Protein AF-A0A833HJM3-F1 (afdb_monomer_lite)

Sequence (256 aa):
MSWVQAVVWLATFFSGALAALLLGDRVKRSLAPESRLRRRALKAGLPRSVVQLPTEQLELAISRPPLWEYRLFQVALHAALSENASIAAELRFGLPKQKVQTLAPSETIDWLKRKWAEFMEFEPALQLAGSDLQVAFGQPGEPGDSELLVRVAKDFAAIHRRAIEWAISFREMHLPDDLRTLAACTSKASAVFTSAIEELDERTWFQLEKMLARSESEREELVVKITIVVASPYSQELAAELERATKLFERDPETW

pLDDT: mean 77.21, std 19.01, range [25.45, 97.12]

Structure (mmCIF, N/CA/C/O backbone):
data_AF-A0A833HJM3-F1
#
_entry.id   AF-A0A833HJM3-F1
#
loop_
_atom_site.group_PDB
_atom_site.id
_atom_site.type_symbol
_atom_site.label_atom_id
_atom_site.label_alt_id
_atom_site.label_comp_id
_atom_site.label_asym_id
_atom_site.label_entity_id
_atom_site.label_seq_id
_atom_site.pdbx_PDB_ins_code
_atom_site.Cartn_x
_atom_site.Cartn_y
_atom_site.Cartn_z
_atom_site.occupancy
_atom_site.B_iso_or_equiv
_atom_site.auth_seq_id
_atom_site.auth_comp_id
_atom_site.auth_asym_id
_atom_site.auth_atom_id
_atom_site.pdbx_PDB_model_num
ATOM 1 N N . MET A 1 1 ? -10.458 -8.133 -26.877 1.00 29.77 1 MET A N 1
ATOM 2 C CA . MET A 1 1 ? -10.014 -8.499 -25.516 1.00 29.77 1 MET A CA 1
ATOM 3 C C . MET A 1 1 ? -10.543 -7.445 -24.562 1.00 29.77 1 MET A C 1
ATOM 5 O O . MET A 1 1 ? -10.505 -6.275 -24.910 1.00 29.77 1 MET A O 1
ATOM 9 N N . SER A 1 2 ? -11.165 -7.882 -23.468 1.00 25.69 2 SER A N 1
ATOM 10 C CA . SER A 1 2 ? -11.947 -7.056 -22.539 1.00 25.69 2 SER A CA 1
ATOM 11 C C . SER A 1 2 ? -11.080 -6.000 -21.851 1.00 25.69 2 SER A C 1
ATOM 13 O O . SER A 1 2 ? -10.008 -6.323 -21.349 1.00 25.69 2 SER A O 1
ATOM 15 N N . TRP A 1 3 ? -11.540 -4.751 -21.858 1.00 27.36 3 TRP A N 1
ATOM 16 C CA . TRP A 1 3 ? -10.820 -3.580 -21.361 1.00 27.36 3 TRP A CA 1
ATOM 17 C C . TRP A 1 3 ? -10.887 -3.517 -19.839 1.00 27.36 3 TRP A C 1
ATOM 19 O O . TRP A 1 3 ? -11.964 -3.614 -19.253 1.00 27.36 3 TRP A O 1
ATOM 29 N N . VAL A 1 4 ? -9.732 -3.373 -19.201 1.00 27.19 4 VAL A N 1
ATOM 30 C CA . VAL A 1 4 ? -9.612 -3.474 -17.752 1.00 27.19 4 VAL A CA 1
ATOM 31 C C . VAL A 1 4 ? -9.883 -2.112 -17.110 1.00 27.19 4 VAL A C 1
ATOM 33 O O . VAL A 1 4 ? -9.023 -1.239 -17.051 1.00 27.19 4 VAL A O 1
ATOM 36 N N . GLN A 1 5 ? -11.124 -1.917 -16.665 1.00 25.45 5 GLN A N 1
ATOM 37 C CA . GLN A 1 5 ? -11.462 -0.956 -15.620 1.00 25.45 5 GLN A CA 1
ATOM 38 C C . GLN A 1 5 ? -11.443 -1.713 -14.290 1.00 25.45 5 GLN A C 1
ATOM 40 O O . GLN A 1 5 ? -12.393 -2.429 -13.975 1.00 25.45 5 GLN A O 1
ATOM 45 N N . ALA A 1 6 ? -10.383 -1.556 -13.499 1.00 30.06 6 ALA A N 1
ATOM 46 C CA . ALA A 1 6 ? -10.385 -2.011 -12.115 1.00 30.06 6 ALA A CA 1
ATOM 47 C C . ALA A 1 6 ? -11.254 -1.054 -11.283 1.00 30.06 6 ALA A C 1
ATOM 49 O O . ALA A 1 6 ? -10.769 -0.098 -10.678 1.00 30.06 6 ALA A O 1
ATOM 50 N N . VAL A 1 7 ? -12.568 -1.274 -11.297 1.00 32.81 7 VAL A N 1
ATOM 51 C CA . VAL A 1 7 ? -13.476 -0.684 -10.310 1.00 32.81 7 VAL A CA 1
ATOM 52 C C . VAL A 1 7 ? -13.425 -1.586 -9.084 1.00 32.81 7 VAL A C 1
ATOM 54 O O . VAL A 1 7 ? -14.066 -2.635 -9.055 1.00 32.81 7 VAL A O 1
ATOM 57 N N . VAL A 1 8 ? -12.644 -1.204 -8.073 1.00 35.34 8 VAL A N 1
ATOM 58 C CA . VAL A 1 8 ? -12.721 -1.864 -6.763 1.00 35.34 8 VAL A CA 1
ATOM 59 C C . VAL A 1 8 ? -14.051 -1.447 -6.122 1.00 35.34 8 VAL A C 1
ATOM 61 O O . VAL A 1 8 ? -14.330 -0.256 -5.959 1.00 35.34 8 VAL A O 1
ATOM 64 N N . TRP A 1 9 ? -14.914 -2.436 -5.872 1.00 35.62 9 TRP A N 1
ATOM 65 C CA . TRP A 1 9 ? -16.329 -2.260 -5.536 1.00 35.62 9 TRP A CA 1
ATOM 66 C C . TRP A 1 9 ? -16.591 -1.679 -4.140 1.00 35.62 9 TRP A C 1
ATOM 68 O O . TRP A 1 9 ? -15.791 -1.776 -3.216 1.00 35.62 9 TRP A O 1
ATOM 78 N N . LEU A 1 10 ? -17.777 -1.070 -4.045 1.00 33.16 10 LEU A N 1
ATOM 79 C CA . LEU A 1 10 ? -18.394 -0.437 -2.883 1.00 33.16 10 LEU A CA 1
ATOM 80 C C . LEU A 1 10 ? -18.591 -1.403 -1.709 1.00 33.16 10 LEU A C 1
ATOM 82 O O . LEU A 1 10 ? -19.410 -2.317 -1.790 1.00 33.16 10 LEU A O 1
ATOM 86 N N . ALA A 1 11 ? -17.984 -1.098 -0.568 1.00 31.27 11 ALA A N 1
ATOM 87 C CA . ALA A 1 11 ? -18.513 -1.550 0.708 1.00 31.27 11 ALA A CA 1
ATOM 88 C C . ALA A 1 11 ? -19.625 -0.578 1.141 1.00 31.27 11 ALA A C 1
ATOM 90 O O . ALA A 1 11 ? -19.368 0.605 1.350 1.00 31.27 11 ALA A O 1
ATOM 91 N N . THR A 1 12 ? -20.869 -1.057 1.210 1.00 30.67 12 THR A N 1
ATOM 92 C CA . THR A 1 12 ? -22.012 -0.287 1.727 1.00 30.67 12 THR A CA 1
ATOM 93 C C . THR A 1 12 ? -22.416 -0.936 3.040 1.00 30.67 12 THR A C 1
ATOM 95 O O . THR A 1 12 ? -22.984 -2.025 3.032 1.00 30.67 12 THR A O 1
ATOM 98 N N . PHE A 1 13 ? -22.080 -0.308 4.163 1.00 33.25 13 PHE A N 1
ATOM 99 C CA . PHE A 1 13 ? -22.414 -0.832 5.483 1.00 33.25 13 PHE A CA 1
ATOM 100 C C . PHE A 1 13 ? -23.424 0.074 6.175 1.00 33.25 13 PHE A C 1
ATOM 102 O O . PHE A 1 13 ? -23.211 1.278 6.306 1.00 33.25 13 PHE A O 1
ATOM 109 N N . PHE A 1 14 ? -24.525 -0.536 6.613 1.00 28.66 14 PHE A N 1
ATOM 110 C CA . PHE A 1 14 ? -25.512 0.073 7.493 1.00 28.66 14 PHE A CA 1
ATOM 111 C C . PHE A 1 14 ? -25.080 -0.188 8.935 1.00 28.66 14 PHE A C 1
ATOM 113 O O . PHE A 1 14 ? -25.038 -1.337 9.372 1.00 28.66 14 PHE A O 1
ATOM 120 N N . SER A 1 15 ? -24.751 0.867 9.675 1.00 33.34 15 SER A N 1
ATOM 121 C CA . SER A 1 15 ? -24.607 0.787 11.127 1.00 33.34 15 SER A CA 1
ATOM 122 C C . SER A 1 15 ? -25.825 1.446 11.761 1.00 33.34 15 SER A C 1
ATOM 124 O O . SER A 1 15 ? -25.967 2.666 11.742 1.00 33.34 15 SER A O 1
ATOM 126 N N . GLY A 1 16 ? -26.726 0.610 12.276 1.00 29.61 16 GLY A N 1
ATOM 127 C CA . GLY A 1 16 ? -27.794 1.026 13.172 1.00 29.61 16 GLY A CA 1
ATOM 128 C C . GLY A 1 16 ? -27.294 1.075 14.618 1.00 29.61 16 GLY A C 1
ATOM 129 O O . GLY A 1 16 ? -26.687 0.122 15.097 1.00 29.61 16 GLY A O 1
ATOM 130 N N . ALA A 1 17 ? -27.648 2.172 15.291 1.00 29.95 17 ALA A N 1
ATOM 131 C CA . ALA A 1 17 ? -27.615 2.430 16.733 1.00 29.95 17 ALA A CA 1
ATOM 132 C C . ALA A 1 17 ? -26.295 2.894 17.404 1.00 29.95 17 ALA A C 1
ATOM 134 O O . ALA A 1 17 ? -25.417 2.120 17.772 1.00 29.95 17 ALA A O 1
ATOM 135 N N . LEU A 1 18 ? -26.356 4.190 17.741 1.00 35.12 18 LEU A N 1
ATOM 136 C CA . LEU A 1 18 ? -26.062 4.850 19.024 1.00 35.12 18 LEU A CA 1
ATOM 137 C C . LEU A 1 18 ? -24.806 5.726 19.177 1.00 35.12 18 LEU A C 1
ATOM 139 O O . LEU A 1 18 ? -23.670 5.300 19.370 1.00 35.12 18 LEU A O 1
ATOM 143 N N . ALA A 1 19 ? -25.148 7.014 19.179 1.00 29.59 19 ALA A N 1
ATOM 144 C CA . ALA A 1 19 ? -24.489 8.187 19.707 1.00 29.59 19 ALA A CA 1
ATOM 145 C C . ALA A 1 19 ? -24.097 8.091 21.194 1.00 29.59 19 ALA A C 1
ATOM 147 O O . ALA A 1 19 ? -24.886 7.646 22.026 1.00 29.59 19 ALA A O 1
ATOM 148 N N . ALA A 1 20 ? -22.888 8.567 21.498 1.00 31.06 20 ALA A N 1
ATOM 149 C CA . ALA A 1 20 ? -22.556 9.542 22.546 1.00 31.06 20 ALA A CA 1
ATOM 150 C C . ALA A 1 20 ? -21.040 9.487 22.798 1.00 31.06 20 ALA A C 1
ATOM 152 O O . ALA A 1 20 ? -20.470 8.407 22.913 1.00 31.06 20 ALA A O 1
ATOM 153 N N . LEU A 1 21 ? -20.421 10.661 22.949 1.00 35.91 21 LEU A N 1
ATOM 154 C CA . LEU A 1 21 ? -18.979 10.946 23.029 1.00 35.91 21 LEU A CA 1
ATOM 155 C C . LEU A 1 21 ? -18.311 11.050 21.662 1.00 35.91 21 LEU A C 1
ATOM 157 O O . LEU A 1 21 ? -17.976 10.050 21.044 1.00 35.91 21 LEU A O 1
ATOM 161 N N . LEU A 1 22 ? -18.079 12.288 21.225 1.00 35.44 22 LEU A N 1
ATOM 162 C CA . LEU A 1 22 ? -16.774 12.784 20.771 1.00 35.44 22 LEU A CA 1
ATOM 163 C C . LEU A 1 22 ? -16.950 14.263 20.394 1.00 35.44 22 LEU A C 1
ATOM 165 O O . LEU A 1 22 ? -17.104 14.619 19.230 1.00 35.44 22 LEU A O 1
ATOM 169 N N . LEU A 1 23 ? -16.939 15.129 21.407 1.00 33.97 23 LEU A N 1
ATOM 170 C CA . LEU A 1 23 ? -16.671 16.553 21.232 1.00 33.97 23 LEU A CA 1
ATOM 171 C C . LEU A 1 23 ? -15.254 16.808 21.742 1.00 33.97 23 LEU A C 1
ATOM 173 O O . LEU A 1 23 ? -14.995 16.693 22.934 1.00 33.97 23 LEU A O 1
ATOM 177 N N . GLY A 1 24 ? -14.369 17.125 20.796 1.00 37.38 24 GLY A N 1
ATOM 178 C CA . GLY A 1 24 ? -13.094 17.797 21.018 1.00 37.38 24 GLY A CA 1
ATOM 179 C C . GLY A 1 24 ? -12.015 16.981 21.718 1.00 37.38 24 GLY A C 1
ATOM 180 O O . GLY A 1 24 ? -11.903 17.050 22.931 1.00 37.38 24 GLY A O 1
ATOM 181 N N . ASP A 1 25 ? -11.131 16.324 20.961 1.00 39.16 25 ASP A N 1
ATOM 182 C CA . ASP A 1 25 ? -9.742 16.235 21.425 1.00 39.16 25 ASP A CA 1
ATOM 183 C C . ASP A 1 25 ? -8.754 15.852 20.320 1.00 39.16 25 ASP A C 1
ATOM 185 O O . ASP A 1 25 ? -8.520 14.677 20.014 1.00 39.16 25 ASP A O 1
ATOM 189 N N . ARG A 1 26 ? -8.130 16.880 19.742 1.00 40.62 26 ARG A N 1
ATOM 190 C CA . ARG A 1 26 ? -6.877 16.744 18.991 1.00 40.62 26 ARG A CA 1
ATOM 191 C C . ARG A 1 26 ? -5.709 17.473 19.658 1.00 40.62 26 ARG A C 1
ATOM 193 O O . ARG A 1 26 ? -4.707 17.707 18.999 1.00 40.62 26 ARG A O 1
ATOM 200 N N . VAL A 1 27 ? -5.799 17.814 20.953 1.00 37.66 27 VAL A N 1
ATOM 201 C CA . VAL A 1 27 ? -4.698 18.530 21.627 1.00 37.66 27 VAL A CA 1
ATOM 202 C C . VAL A 1 27 ? -4.151 17.854 22.888 1.00 37.66 27 VAL A C 1
ATOM 204 O O . VAL A 1 27 ? -2.985 18.088 23.170 1.00 37.66 27 VAL A O 1
ATOM 207 N N . LYS A 1 28 ? -4.835 16.942 23.597 1.00 38.25 28 LYS A N 1
ATOM 208 C CA . LYS A 1 28 ? -4.205 16.217 24.732 1.00 38.25 28 LYS A CA 1
ATOM 209 C C . LYS A 1 28 ? -4.807 14.821 24.977 1.00 38.25 28 LYS A C 1
ATOM 211 O O . LYS A 1 28 ? -5.402 14.570 26.020 1.00 38.25 28 LYS A O 1
ATOM 216 N N . ARG A 1 29 ? -4.577 13.845 24.085 1.00 47.75 29 ARG A N 1
ATOM 217 C CA . ARG A 1 29 ? -4.747 12.434 24.491 1.00 47.75 29 ARG A CA 1
ATOM 218 C C . ARG A 1 29 ? -3.578 12.032 25.383 1.00 47.75 29 ARG A C 1
ATOM 220 O O . ARG A 1 29 ? -2.482 11.743 24.915 1.00 47.75 29 ARG A O 1
ATOM 227 N N . SER A 1 30 ? -3.827 12.037 26.689 1.00 45.69 30 SER A N 1
ATOM 228 C CA . SER A 1 30 ? -3.041 11.272 27.655 1.00 45.69 30 SER A CA 1
ATOM 229 C C . SER A 1 30 ? -3.180 9.793 27.290 1.00 45.69 30 SER A C 1
ATOM 231 O O . SER A 1 30 ? -4.122 9.128 27.722 1.00 45.69 30 SER A O 1
ATOM 233 N N . LEU A 1 31 ? -2.290 9.291 26.430 1.00 57.00 31 LEU A N 1
ATOM 234 C CA . LEU A 1 31 ? -2.204 7.863 26.148 1.00 57.00 31 LEU A CA 1
ATOM 235 C C . LEU A 1 31 ? -1.962 7.162 27.484 1.00 57.00 31 LEU A C 1
ATOM 237 O O . LEU A 1 31 ? -1.007 7.473 28.205 1.00 57.00 31 LEU A O 1
ATOM 241 N N . ALA A 1 32 ? -2.844 6.231 27.849 1.00 64.25 32 ALA A N 1
ATOM 242 C CA . ALA A 1 32 ? -2.581 5.388 29.003 1.00 64.25 32 ALA A CA 1
ATOM 243 C C . ALA A 1 32 ? -1.204 4.719 28.804 1.00 64.25 32 ALA A C 1
ATOM 245 O O . ALA A 1 32 ? -0.902 4.307 27.683 1.00 64.25 32 ALA A O 1
ATOM 246 N N . PRO A 1 33 ? -0.369 4.591 29.855 1.00 77.12 33 PRO A N 1
ATOM 247 C CA . PRO A 1 33 ? 0.950 3.980 29.721 1.00 77.12 33 PRO A CA 1
ATOM 248 C C . PRO A 1 33 ? 0.838 2.643 28.987 1.00 77.12 33 PRO A C 1
ATOM 250 O O . PRO A 1 33 ? -0.048 1.854 29.327 1.00 77.12 33 PRO A O 1
ATOM 253 N N . GLU A 1 34 ? 1.710 2.377 28.011 1.00 79.69 34 GLU A N 1
ATOM 254 C CA . GLU A 1 34 ? 1.574 1.236 27.087 1.00 79.69 34 GLU A CA 1
ATOM 255 C C . GLU A 1 34 ? 1.331 -0.088 27.825 1.00 79.69 34 GLU A C 1
ATOM 257 O O . GLU A 1 34 ? 0.438 -0.861 27.482 1.00 79.69 34 GLU A O 1
ATOM 262 N N . SER A 1 35 ? 2.036 -0.306 28.938 1.00 81.94 35 SER A N 1
ATOM 263 C CA . SER A 1 35 ? 1.876 -1.480 29.803 1.00 81.94 35 SER A CA 1
ATOM 264 C C . SER A 1 35 ? 0.453 -1.660 30.357 1.00 81.94 35 SER A C 1
ATOM 266 O O . SER A 1 35 ? -0.007 -2.792 30.524 1.00 81.94 35 SER A O 1
ATOM 268 N N . ARG A 1 36 ? -0.281 -0.570 30.616 1.00 87.44 36 ARG A N 1
ATOM 269 C CA . ARG A 1 36 ? -1.691 -0.613 31.036 1.00 87.44 36 ARG A CA 1
ATOM 270 C C . ARG A 1 36 ? -2.607 -0.978 29.872 1.00 87.44 36 ARG A C 1
ATOM 272 O O . ARG A 1 36 ? -3.517 -1.779 30.076 1.00 87.44 36 ARG A O 1
ATOM 279 N N . LEU A 1 37 ? -2.365 -0.443 28.673 1.00 87.81 37 LEU A N 1
ATOM 280 C CA . LEU A 1 37 ? -3.143 -0.780 27.473 1.00 87.81 37 LEU A CA 1
ATOM 281 C C . LEU A 1 37 ? -2.973 -2.251 27.094 1.00 87.81 37 LEU A C 1
ATOM 283 O O . LEU A 1 37 ? -3.966 -2.954 26.929 1.00 87.81 37 LEU A O 1
ATOM 287 N N . ARG A 1 38 ? -1.736 -2.760 27.083 1.00 91.38 38 ARG A N 1
ATOM 288 C CA . ARG A 1 38 ? -1.444 -4.184 26.838 1.00 91.38 38 ARG A CA 1
ATOM 289 C C . ARG A 1 38 ? -2.157 -5.100 27.835 1.00 91.38 38 ARG A C 1
ATOM 291 O O . ARG A 1 38 ? -2.762 -6.093 27.445 1.00 91.38 38 ARG A O 1
ATOM 298 N N . ARG A 1 39 ? -2.151 -4.749 29.128 1.00 89.00 39 ARG A N 1
ATOM 299 C CA . ARG A 1 39 ? -2.889 -5.501 30.161 1.00 89.00 39 ARG A CA 1
ATOM 300 C C . ARG A 1 39 ? -4.400 -5.475 29.936 1.00 89.00 39 ARG A C 1
ATOM 302 O O . ARG A 1 39 ? -5.046 -6.497 30.141 1.00 89.00 39 ARG A O 1
ATOM 309 N N . ARG A 1 40 ? -4.969 -4.332 29.536 1.00 90.12 40 ARG A N 1
ATOM 310 C CA . ARG A 1 40 ? -6.398 -4.224 29.191 1.00 90.12 40 ARG A CA 1
ATOM 311 C C . ARG A 1 40 ? -6.746 -5.103 27.991 1.00 90.12 40 ARG A C 1
ATOM 313 O O . ARG A 1 40 ? -7.732 -5.822 28.065 1.00 90.12 40 ARG A O 1
ATOM 320 N N . ALA A 1 41 ? -5.912 -5.101 26.954 1.00 88.88 41 ALA A N 1
ATOM 321 C CA . ALA A 1 41 ? -6.087 -5.931 25.765 1.00 88.88 41 ALA A CA 1
ATOM 322 C C . ALA A 1 41 ? -6.091 -7.432 26.088 1.00 88.88 41 ALA A C 1
ATOM 324 O O . ALA A 1 41 ? -6.996 -8.151 25.677 1.00 88.88 41 ALA A O 1
ATOM 325 N N . LEU A 1 42 ? -5.124 -7.885 26.895 1.00 90.06 42 LEU A N 1
ATOM 326 C CA . LEU A 1 42 ? -5.055 -9.276 27.354 1.00 90.06 42 LEU A CA 1
ATOM 327 C C . LEU A 1 42 ? -6.285 -9.666 28.182 1.00 90.06 42 LEU A C 1
ATOM 329 O O . LEU A 1 42 ? -6.834 -10.746 27.993 1.00 90.06 42 LEU A O 1
ATOM 333 N N . LYS A 1 43 ? -6.744 -8.782 29.078 1.00 90.62 43 LYS A N 1
ATOM 334 C CA . LYS A 1 43 ? -7.971 -9.005 29.860 1.00 90.62 43 LYS A CA 1
ATOM 335 C C . LYS A 1 43 ? -9.230 -9.048 28.993 1.00 90.62 43 LYS A C 1
ATOM 337 O O . LYS A 1 43 ? -10.160 -9.762 29.343 1.00 90.62 43 LYS A O 1
ATOM 342 N N . ALA A 1 44 ? -9.256 -8.302 27.892 1.00 86.06 44 ALA A N 1
ATOM 343 C CA . ALA A 1 44 ? -10.339 -8.322 26.913 1.00 86.06 44 ALA A CA 1
ATOM 344 C C . ALA A 1 44 ? -10.298 -9.557 25.990 1.00 86.06 44 ALA A C 1
ATOM 346 O O . ALA A 1 44 ? -11.147 -9.679 25.115 1.00 86.06 44 ALA A O 1
ATOM 347 N N . GLY A 1 45 ? -9.325 -10.462 26.168 1.00 88.38 45 GLY A N 1
ATOM 348 C CA . GLY A 1 45 ? -9.204 -11.679 25.367 1.00 88.38 45 GLY A CA 1
ATOM 349 C C . GLY A 1 45 ? -8.754 -11.435 23.926 1.00 88.38 45 GLY A C 1
ATOM 350 O O . GLY A 1 45 ? -8.975 -12.293 23.078 1.00 88.38 45 GLY A O 1
ATOM 351 N N . LEU A 1 46 ? -8.141 -10.281 23.631 1.00 88.56 46 LEU A N 1
ATOM 352 C CA . LEU A 1 46 ? -7.695 -9.967 22.273 1.00 88.56 46 LEU A CA 1
ATOM 353 C C . LEU A 1 46 ? -6.520 -10.869 21.841 1.00 88.56 46 LEU A C 1
ATOM 355 O O . LEU A 1 46 ? -5.661 -11.190 22.675 1.00 88.56 46 LEU A O 1
ATOM 359 N N . PRO A 1 47 ? -6.434 -11.240 20.547 1.00 89.19 47 PRO A N 1
ATOM 360 C CA . PRO A 1 47 ? -5.316 -12.012 20.011 1.00 89.19 47 PRO A CA 1
ATOM 361 C C . PRO A 1 47 ? -3.960 -11.352 20.286 1.00 89.19 47 PRO A C 1
ATOM 363 O O . PRO A 1 47 ? -3.843 -10.129 20.383 1.00 89.19 47 PRO A O 1
ATOM 366 N N . ARG A 1 48 ? -2.893 -12.157 20.385 1.00 88.38 48 ARG A N 1
ATOM 367 C CA . ARG A 1 48 ? -1.538 -11.651 20.687 1.00 88.38 48 ARG A CA 1
ATOM 368 C C . ARG A 1 48 ? -1.038 -10.635 19.659 1.00 88.38 48 ARG A C 1
ATOM 370 O O . ARG A 1 48 ? -0.384 -9.669 20.044 1.00 88.38 48 ARG A O 1
ATOM 377 N N . SER A 1 49 ? -1.354 -10.852 18.391 1.00 88.44 49 SER A N 1
ATOM 378 C CA . SER A 1 49 ? -1.086 -9.939 17.276 1.00 88.44 49 SER A CA 1
ATOM 379 C C . SER A 1 49 ? -1.716 -8.563 17.504 1.00 88.44 49 SER A C 1
ATOM 381 O O . SER A 1 49 ? -1.030 -7.551 17.384 1.00 88.44 49 SER A O 1
ATOM 383 N N . VAL A 1 50 ? -2.975 -8.523 17.950 1.00 88.06 50 VAL A N 1
ATOM 384 C CA . VAL A 1 50 ? -3.684 -7.285 18.307 1.00 88.06 50 VAL A CA 1
ATOM 385 C C . VAL A 1 50 ? -3.065 -6.635 19.544 1.00 88.06 50 VAL A C 1
ATOM 387 O O . VAL A 1 50 ? -2.840 -5.429 19.570 1.00 88.06 50 VAL A O 1
ATOM 390 N N . VAL A 1 51 ? -2.708 -7.419 20.567 1.00 91.50 51 VAL A N 1
ATOM 391 C CA . VAL A 1 51 ? -2.045 -6.895 21.775 1.00 91.50 51 VAL A CA 1
ATOM 392 C C . VAL A 1 51 ? -0.738 -6.183 21.420 1.00 91.50 51 VAL A C 1
ATOM 394 O O . VAL A 1 51 ? -0.408 -5.198 22.068 1.00 91.50 51 VAL A O 1
ATOM 397 N N . GLN A 1 52 ? -0.001 -6.635 20.406 1.00 90.94 52 GLN A N 1
ATOM 398 C CA . GLN A 1 52 ? 1.284 -6.051 20.006 1.00 90.94 52 GLN A CA 1
ATOM 399 C C . GLN A 1 52 ? 1.174 -4.791 19.134 1.00 90.94 52 GLN A C 1
ATOM 401 O O . GLN A 1 52 ? 2.198 -4.159 18.877 1.00 90.94 52 GLN A O 1
ATOM 406 N N . LEU A 1 53 ? -0.032 -4.384 18.728 1.00 90.06 53 LEU A N 1
ATOM 407 C CA . LEU A 1 53 ? -0.235 -3.207 17.880 1.00 90.06 53 LEU A CA 1
ATOM 408 C C . LEU A 1 53 ? 0.314 -1.919 18.508 1.00 90.06 53 LEU A C 1
ATOM 410 O O . LEU A 1 53 ? 0.257 -1.766 19.729 1.00 90.06 53 LEU A O 1
ATOM 414 N N . PRO A 1 54 ? 0.793 -0.947 17.717 1.00 90.94 54 PRO A N 1
ATOM 415 C CA . PRO A 1 54 ? 1.127 0.390 18.203 1.00 90.94 54 PRO A CA 1
ATOM 416 C C . PRO A 1 54 ? 0.030 0.991 19.088 1.00 90.94 54 PRO A C 1
ATOM 418 O O . PRO A 1 54 ? -1.151 0.686 18.933 1.00 90.94 54 PRO A O 1
ATOM 421 N N . THR A 1 55 ? 0.424 1.846 20.028 1.00 90.12 55 THR A N 1
ATOM 422 C CA . THR A 1 55 ? -0.438 2.340 21.113 1.00 90.12 55 THR A CA 1
ATOM 423 C C . THR A 1 55 ? -1.770 2.914 20.622 1.00 90.12 55 THR A C 1
ATOM 425 O O . THR A 1 55 ? -2.812 2.555 21.165 1.00 90.12 55 THR A O 1
ATOM 428 N N . GLU A 1 56 ? -1.758 3.717 19.557 1.00 89.81 56 GLU A N 1
ATOM 429 C CA . GLU A 1 56 ? -2.975 4.296 18.973 1.00 89.81 56 GLU A CA 1
ATOM 430 C C . GLU A 1 56 ? -3.900 3.240 18.338 1.00 89.81 56 GLU A C 1
ATOM 432 O O . GLU A 1 56 ? -5.106 3.235 18.585 1.00 89.81 56 GLU A O 1
ATOM 437 N N . GLN A 1 57 ? -3.339 2.294 17.579 1.00 92.62 57 GLN A N 1
ATOM 438 C CA . GLN A 1 57 ? -4.094 1.192 16.970 1.00 92.62 57 GLN A CA 1
ATOM 439 C C . GLN A 1 57 ? -4.690 0.270 18.044 1.00 92.62 57 GLN A C 1
ATOM 441 O O . GLN A 1 57 ? -5.853 -0.125 17.959 1.00 92.62 57 GLN A O 1
ATOM 446 N N . LEU A 1 58 ? -3.919 -0.030 19.097 1.00 92.44 58 LEU A N 1
ATOM 447 C CA . LEU A 1 58 ? -4.408 -0.837 20.210 1.00 92.44 58 LEU A CA 1
ATOM 448 C C . LEU A 1 58 ? -5.538 -0.129 20.966 1.00 92.44 58 LEU A C 1
ATOM 450 O O . LEU A 1 58 ? -6.512 -0.767 21.363 1.00 92.44 58 LEU A O 1
ATOM 454 N N . GLU A 1 59 ? -5.420 1.179 21.189 1.00 91.69 59 GLU A N 1
ATOM 455 C CA . GLU A 1 59 ? -6.466 1.945 21.858 1.00 91.69 59 GLU A CA 1
ATOM 456 C C . GLU A 1 59 ? -7.784 1.883 21.081 1.00 91.69 59 GLU A C 1
ATOM 458 O O . GLU A 1 59 ? -8.825 1.633 21.693 1.00 91.69 59 GLU A O 1
ATOM 463 N N . LEU A 1 60 ? -7.748 2.016 19.751 1.00 91.94 60 LEU A N 1
ATOM 464 C CA . LEU A 1 60 ? -8.927 1.857 18.892 1.00 91.94 60 LEU A CA 1
ATOM 465 C C . LEU A 1 60 ? -9.517 0.443 18.972 1.00 91.94 60 LEU A C 1
ATOM 467 O O . LEU A 1 60 ? -10.725 0.305 19.164 1.00 91.94 60 LEU A O 1
ATOM 471 N N . ALA A 1 61 ? -8.679 -0.596 18.913 1.00 91.75 61 ALA A N 1
ATOM 472 C CA . ALA A 1 61 ? -9.124 -1.989 18.993 1.00 91.75 61 ALA A CA 1
ATOM 473 C C . ALA A 1 61 ? -9.780 -2.344 20.345 1.00 91.75 61 ALA A C 1
ATOM 475 O O . ALA A 1 61 ? -10.694 -3.171 20.394 1.00 91.75 61 ALA A O 1
ATOM 476 N N . ILE A 1 62 ? -9.335 -1.715 21.444 1.00 90.88 62 ILE A N 1
ATOM 477 C CA . ILE A 1 62 ? -9.914 -1.896 22.786 1.00 90.88 62 ILE A CA 1
ATOM 478 C C . ILE A 1 62 ? -11.188 -1.067 22.966 1.00 90.88 62 ILE A C 1
ATOM 480 O O . ILE A 1 62 ? -12.177 -1.573 23.490 1.00 90.88 62 ILE A O 1
ATOM 484 N N . SER A 1 63 ? -11.129 0.229 22.648 1.00 90.00 63 SER A N 1
ATOM 485 C CA . SER A 1 63 ? -12.192 1.183 22.991 1.00 90.00 63 SER A CA 1
ATOM 486 C C . SER A 1 63 ? -13.370 1.140 22.028 1.00 90.00 63 SER A C 1
ATOM 488 O O . SER A 1 63 ? -14.464 1.523 22.432 1.00 90.00 63 SER A O 1
ATOM 490 N N . ARG A 1 64 ? -13.146 0.675 20.791 1.00 90.00 64 ARG A N 1
ATOM 491 C CA . ARG A 1 64 ? -14.151 0.540 19.729 1.00 90.00 64 ARG A CA 1
ATOM 492 C C . ARG A 1 64 ? -15.120 1.736 19.650 1.00 90.00 64 ARG A C 1
ATOM 494 O O . ARG A 1 64 ? -16.332 1.543 19.728 1.00 90.00 64 ARG A O 1
ATOM 501 N N . PRO A 1 65 ? -14.610 2.983 19.537 1.00 88.12 65 PRO A N 1
ATOM 502 C CA . PRO A 1 65 ? -15.457 4.167 19.406 1.00 88.12 65 PRO A CA 1
ATOM 503 C C . PRO A 1 65 ? -16.312 4.110 18.125 1.00 88.12 65 PRO A C 1
ATOM 505 O O . PRO A 1 65 ? -16.105 3.246 17.271 1.00 88.12 65 PRO A O 1
ATOM 508 N N . PRO A 1 66 ? -17.234 5.061 17.910 1.00 83.81 66 PRO A N 1
ATOM 509 C CA . PRO A 1 66 ? -17.918 5.175 16.627 1.00 83.81 66 PRO A CA 1
ATOM 510 C C . PRO A 1 66 ? -16.929 5.173 15.450 1.00 83.81 66 PRO A C 1
ATOM 512 O O . PRO A 1 66 ? -15.892 5.847 15.496 1.00 83.81 66 PRO A O 1
ATOM 515 N N . LEU A 1 67 ? -17.259 4.399 14.408 1.00 84.81 67 LEU A N 1
ATOM 516 C CA . LEU A 1 67 ? -16.439 4.194 13.206 1.00 84.81 67 LEU A CA 1
ATOM 517 C C . LEU A 1 67 ? -15.044 3.593 13.485 1.00 84.81 67 LEU A C 1
ATOM 519 O O . L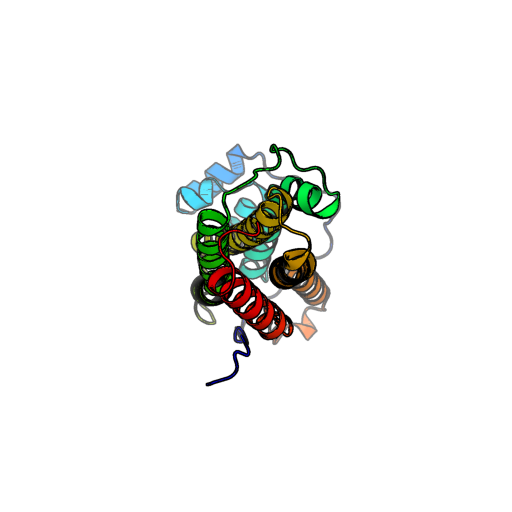EU A 1 67 ? -14.111 3.825 12.714 1.00 84.81 67 LEU A O 1
ATOM 523 N N . TRP A 1 68 ? -14.863 2.849 14.585 1.00 89.69 68 TRP A N 1
ATOM 524 C CA . TRP A 1 68 ? -13.543 2.341 14.979 1.00 89.69 68 TRP A CA 1
ATOM 525 C C . TRP A 1 68 ? -12.867 1.461 13.929 1.00 89.69 68 TRP A C 1
ATOM 527 O O . TRP A 1 68 ? -11.651 1.549 13.824 1.00 89.69 68 TRP A O 1
ATOM 537 N N . GLU A 1 69 ? -13.603 0.661 13.152 1.00 91.88 69 GLU A N 1
ATOM 538 C CA . GLU A 1 69 ? -13.020 -0.202 12.111 1.00 91.88 69 GLU A CA 1
ATOM 539 C C . GLU A 1 69 ? -12.317 0.638 11.045 1.00 91.88 69 GLU A C 1
ATOM 541 O O . GLU A 1 69 ? -11.141 0.435 10.746 1.00 91.88 69 GLU A O 1
ATOM 546 N N . TYR A 1 70 ? -13.015 1.654 10.537 1.00 90.44 70 TYR A N 1
ATOM 547 C CA . TYR A 1 70 ? -12.492 2.575 9.534 1.00 90.44 70 TYR A CA 1
ATOM 548 C C . TYR A 1 70 ? -11.329 3.402 10.074 1.00 90.44 70 TYR A C 1
ATOM 550 O O . TYR A 1 70 ? -10.338 3.618 9.380 1.00 90.44 70 TYR A O 1
ATOM 558 N N . ARG A 1 71 ? -11.427 3.841 11.334 1.00 91.38 71 ARG A N 1
ATOM 559 C CA . ARG A 1 71 ? -10.348 4.571 12.006 1.00 91.38 71 ARG A CA 1
ATOM 560 C C . ARG A 1 71 ? -9.126 3.687 12.227 1.00 91.38 71 ARG A C 1
ATOM 562 O O . ARG A 1 71 ? -8.011 4.151 12.025 1.00 91.38 71 ARG A O 1
ATOM 569 N N . LEU A 1 72 ? -9.320 2.432 12.631 1.00 94.38 72 LEU A N 1
ATOM 570 C CA . LEU A 1 72 ? -8.236 1.476 12.834 1.00 94.38 72 LEU A CA 1
ATOM 571 C C . LEU A 1 72 ? -7.531 1.185 11.511 1.00 94.38 72 LEU A C 1
ATOM 573 O O . LEU A 1 72 ? -6.307 1.263 11.464 1.00 94.38 72 LEU A O 1
ATOM 577 N N . PHE A 1 73 ? -8.293 0.913 10.449 1.00 95.19 73 PHE A N 1
ATOM 578 C CA . PHE A 1 73 ? -7.748 0.726 9.108 1.00 95.19 73 PHE A CA 1
ATOM 579 C C . PHE A 1 73 ? -6.958 1.952 8.644 1.00 95.19 73 PHE A C 1
ATOM 581 O O . PHE A 1 73 ? -5.810 1.806 8.240 1.00 95.19 73 PHE A O 1
ATOM 588 N N . GLN A 1 74 ? -7.523 3.158 8.761 1.00 94.12 74 GLN A N 1
ATOM 589 C CA . GLN A 1 74 ? -6.862 4.391 8.330 1.00 94.12 74 GLN A CA 1
ATOM 590 C C . GLN A 1 74 ? -5.566 4.651 9.112 1.00 94.12 74 GLN A C 1
ATOM 592 O O . GLN A 1 74 ? -4.529 4.886 8.503 1.00 94.12 74 GLN A O 1
ATOM 597 N N . VAL A 1 75 ? -5.578 4.539 10.445 1.00 94.69 75 VAL A N 1
ATOM 598 C CA . VAL A 1 75 ? -4.365 4.723 11.263 1.00 94.69 75 VAL A CA 1
ATOM 599 C C . VAL A 1 75 ? -3.313 3.658 10.939 1.00 94.69 75 VAL A C 1
ATOM 601 O O . VAL A 1 75 ? -2.120 3.959 10.892 1.00 94.69 75 VAL A O 1
ATOM 604 N N . ALA A 1 76 ? -3.731 2.410 10.714 1.00 96.12 76 ALA A N 1
ATOM 605 C CA . ALA A 1 76 ? -2.825 1.338 10.322 1.00 96.12 76 ALA A CA 1
ATOM 606 C C . ALA A 1 76 ? -2.223 1.568 8.930 1.00 96.12 76 ALA A C 1
ATOM 608 O O . ALA A 1 76 ? -1.019 1.382 8.763 1.00 96.12 76 ALA A O 1
ATOM 609 N N . LEU A 1 77 ? -3.031 2.012 7.963 1.00 95.81 77 LEU A N 1
ATOM 610 C CA . LEU A 1 77 ? -2.597 2.305 6.600 1.00 95.81 77 LEU A CA 1
ATOM 611 C C . LEU A 1 77 ? -1.622 3.480 6.592 1.00 95.81 77 LEU A C 1
ATOM 613 O O . LEU A 1 77 ? -0.530 3.353 6.050 1.00 95.81 77 LEU A O 1
ATOM 617 N N . HIS A 1 78 ? -1.967 4.575 7.267 1.00 95.50 78 HIS A N 1
ATOM 618 C CA . HIS A 1 78 ? -1.109 5.748 7.391 1.00 95.50 78 HIS A CA 1
ATOM 619 C C . HIS A 1 78 ? 0.253 5.407 8.011 1.00 95.50 78 HIS A C 1
ATOM 621 O O . HIS A 1 78 ? 1.304 5.802 7.498 1.00 95.50 78 HIS A O 1
ATOM 627 N N . ALA A 1 79 ? 0.250 4.634 9.103 1.00 94.75 79 ALA A N 1
ATOM 628 C CA . ALA A 1 79 ? 1.478 4.187 9.752 1.00 94.75 79 ALA A CA 1
ATOM 629 C C . ALA A 1 79 ? 2.325 3.313 8.813 1.00 94.75 79 ALA A C 1
ATOM 631 O O . ALA A 1 79 ? 3.521 3.555 8.671 1.00 94.75 79 ALA A O 1
ATOM 632 N N . ALA A 1 80 ? 1.704 2.347 8.130 1.00 96.12 80 ALA A N 1
ATOM 633 C CA . ALA A 1 80 ? 2.401 1.452 7.213 1.00 96.12 80 ALA A CA 1
ATOM 634 C C . ALA A 1 80 ? 2.936 2.183 5.963 1.00 96.12 80 ALA A C 1
ATOM 636 O O . ALA A 1 80 ? 4.041 1.901 5.509 1.00 96.12 80 ALA A O 1
ATOM 637 N N . LEU A 1 81 ? 2.207 3.165 5.423 1.00 95.19 81 LEU A N 1
ATOM 638 C CA . LEU A 1 81 ? 2.686 4.005 4.319 1.00 95.19 81 LEU A CA 1
ATOM 639 C C . LEU A 1 81 ? 3.839 4.916 4.745 1.00 95.19 81 LEU A C 1
ATOM 641 O O . LEU A 1 81 ? 4.775 5.117 3.973 1.00 95.19 81 LEU A O 1
ATOM 645 N N . SER A 1 82 ? 3.824 5.412 5.982 1.00 94.69 82 SER A N 1
ATOM 646 C CA . SER A 1 82 ? 4.914 6.232 6.523 1.00 94.69 82 SER A CA 1
ATOM 647 C C . SER A 1 82 ? 6.246 5.475 6.581 1.00 94.69 82 SER A C 1
ATOM 649 O O . SER A 1 82 ? 7.304 6.081 6.407 1.00 94.69 82 SER A O 1
ATOM 651 N N . GLU A 1 83 ? 6.224 4.146 6.741 1.00 95.31 83 GLU A N 1
ATOM 652 C CA . GLU A 1 83 ? 7.429 3.305 6.646 1.00 95.31 83 GLU A CA 1
ATOM 653 C C . GLU A 1 83 ? 8.054 3.338 5.236 1.00 95.31 83 GLU A C 1
ATOM 655 O O . GLU A 1 83 ? 9.267 3.175 5.086 1.00 95.31 83 GLU A O 1
ATOM 660 N N . ASN A 1 84 ? 7.258 3.631 4.202 1.00 94.88 84 ASN A N 1
ATOM 661 C CA . ASN A 1 84 ? 7.720 3.775 2.822 1.00 94.88 84 ASN A CA 1
ATOM 662 C C . ASN A 1 84 ? 8.234 5.188 2.490 1.00 94.88 84 ASN A C 1
ATOM 664 O O . ASN A 1 84 ? 8.715 5.411 1.378 1.00 94.88 84 ASN A O 1
ATOM 668 N N . ALA A 1 85 ? 8.179 6.152 3.415 1.00 90.62 85 ALA A N 1
ATOM 669 C CA . ALA A 1 85 ? 8.527 7.546 3.126 1.00 90.62 85 ALA A CA 1
ATOM 670 C C . ALA A 1 85 ? 9.967 7.716 2.606 1.00 90.62 85 ALA A C 1
ATOM 672 O O . ALA A 1 85 ? 10.208 8.503 1.690 1.00 90.62 85 ALA A O 1
ATOM 673 N N . SER A 1 86 ? 10.927 6.950 3.144 1.00 90.06 86 SER A N 1
ATOM 674 C CA . SER A 1 86 ? 12.322 7.003 2.679 1.00 90.06 86 SER A CA 1
ATOM 675 C C . SER A 1 86 ? 12.453 6.560 1.223 1.00 90.06 86 SER A C 1
ATOM 677 O O . SER A 1 86 ? 13.121 7.231 0.442 1.00 90.06 86 SER A O 1
ATOM 679 N N . ILE A 1 87 ? 11.828 5.441 0.848 1.00 90.19 87 ILE A N 1
ATOM 680 C CA . ILE A 1 87 ? 11.959 4.901 -0.509 1.00 90.19 87 ILE A CA 1
ATOM 681 C C . ILE A 1 87 ? 11.140 5.717 -1.521 1.00 90.19 87 ILE A C 1
ATOM 683 O O . ILE A 1 87 ? 11.581 5.945 -2.646 1.00 90.19 87 ILE A O 1
ATOM 687 N N . ALA A 1 88 ? 9.999 6.266 -1.099 1.00 88.25 88 ALA A N 1
ATOM 688 C CA . ALA A 1 88 ? 9.242 7.232 -1.890 1.00 88.25 88 ALA A CA 1
ATOM 689 C C . ALA A 1 88 ? 10.069 8.499 -2.169 1.00 88.25 88 ALA A C 1
ATOM 691 O O . ALA A 1 88 ? 10.083 9.006 -3.292 1.00 88.25 88 ALA A O 1
ATOM 692 N N . ALA A 1 89 ? 10.817 8.990 -1.174 1.00 86.25 89 ALA A N 1
ATOM 693 C CA . ALA A 1 89 ? 11.727 10.116 -1.350 1.00 86.25 89 ALA A CA 1
ATOM 694 C C . ALA A 1 89 ? 12.879 9.790 -2.319 1.00 86.25 89 ALA A C 1
ATOM 696 O O . ALA A 1 89 ? 13.220 10.631 -3.150 1.00 86.25 89 ALA A O 1
ATOM 697 N N . GLU A 1 90 ? 13.440 8.578 -2.279 1.00 86.38 90 GLU A N 1
ATOM 698 C CA . GLU A 1 90 ? 14.455 8.129 -3.248 1.00 86.38 90 GLU A CA 1
ATOM 699 C C . GLU A 1 90 ? 13.930 8.192 -4.689 1.00 86.38 90 GLU A C 1
ATOM 701 O O . GLU A 1 90 ? 14.576 8.778 -5.566 1.00 86.38 90 GLU A O 1
ATOM 706 N N . LEU A 1 91 ? 12.717 7.680 -4.924 1.00 85.31 91 LEU A N 1
ATOM 707 C CA . LEU A 1 91 ? 12.062 7.766 -6.228 1.00 85.31 91 LEU A CA 1
ATOM 708 C C . LEU A 1 91 ? 11.727 9.216 -6.615 1.00 85.31 91 LEU A C 1
ATOM 710 O O . LEU A 1 91 ? 11.842 9.592 -7.780 1.00 85.31 91 LEU A O 1
ATOM 714 N N . ARG A 1 92 ? 11.337 10.073 -5.673 1.00 83.25 92 ARG A N 1
ATOM 715 C CA . ARG A 1 92 ? 10.974 11.463 -5.983 1.00 83.25 92 ARG A CA 1
ATOM 716 C C . ARG A 1 92 ? 12.183 12.340 -6.306 1.00 83.25 92 ARG A C 1
ATOM 718 O O . ARG A 1 92 ? 12.126 13.124 -7.248 1.00 83.25 92 ARG A O 1
ATOM 725 N N . PHE A 1 93 ? 13.260 12.218 -5.534 1.00 80.12 93 PHE A N 1
ATOM 726 C CA . PHE A 1 93 ? 14.426 13.102 -5.631 1.00 80.12 93 PHE A CA 1
ATOM 727 C C . PHE A 1 93 ? 15.567 12.534 -6.479 1.00 80.12 93 PHE A C 1
ATOM 729 O O . PHE A 1 93 ? 16.524 13.251 -6.752 1.00 80.12 93 PHE A O 1
ATOM 736 N N . GLY A 1 94 ? 15.466 11.280 -6.930 1.00 69.38 94 GLY A N 1
ATOM 737 C CA . GLY A 1 94 ? 16.438 10.702 -7.857 1.00 69.38 94 GLY A CA 1
ATOM 738 C C . GLY A 1 94 ? 17.812 10.502 -7.226 1.00 69.38 94 GLY A C 1
ATOM 739 O O . GLY A 1 94 ? 18.822 10.750 -7.877 1.00 69.38 94 GLY A O 1
ATOM 740 N N . LEU A 1 95 ? 17.847 10.057 -5.968 1.00 64.44 95 LEU A N 1
ATOM 741 C CA . LEU A 1 95 ? 19.071 9.661 -5.270 1.00 64.44 95 LEU A CA 1
ATOM 742 C C . LEU A 1 95 ? 19.166 8.126 -5.259 1.00 64.44 95 LEU A C 1
ATOM 744 O O . LEU A 1 95 ? 18.846 7.521 -4.233 1.00 64.44 95 LEU A O 1
ATOM 748 N N . PRO A 1 96 ? 19.537 7.470 -6.379 1.00 59.53 96 PRO A N 1
ATOM 749 C CA . PRO A 1 96 ? 19.693 6.024 -6.388 1.00 59.53 96 PRO A CA 1
ATOM 750 C C . PRO A 1 96 ? 20.782 5.636 -5.388 1.00 59.53 96 PRO A C 1
ATOM 752 O O . PRO A 1 96 ? 21.913 6.125 -5.446 1.00 59.53 96 PRO A O 1
ATOM 755 N N . LYS A 1 97 ? 20.424 4.773 -4.434 1.00 63.66 97 LYS A N 1
ATOM 756 C CA . LYS A 1 97 ? 21.369 4.243 -3.444 1.00 63.66 97 LYS A CA 1
ATOM 757 C C . LYS A 1 97 ? 22.262 3.155 -4.036 1.00 63.66 97 LYS A C 1
ATOM 759 O O . LYS A 1 97 ? 23.339 2.906 -3.494 1.00 63.66 97 LYS A O 1
ATOM 764 N N . GLN A 1 98 ? 21.831 2.504 -5.119 1.00 65.88 98 GLN A N 1
ATOM 765 C CA . GLN A 1 98 ? 22.594 1.447 -5.775 1.00 65.88 98 GLN A CA 1
ATOM 766 C C . GLN A 1 98 ? 23.365 1.949 -6.999 1.00 65.88 98 GLN A C 1
ATOM 768 O O . GLN A 1 98 ? 23.070 2.992 -7.583 1.00 65.88 98 GLN A O 1
ATOM 773 N N . LYS A 1 99 ? 24.393 1.184 -7.381 1.00 68.94 99 LYS A N 1
ATOM 774 C CA . LYS A 1 99 ? 25.164 1.432 -8.602 1.00 68.94 99 LYS A CA 1
ATOM 775 C C . LYS A 1 99 ? 24.300 1.123 -9.821 1.00 68.94 99 LYS A C 1
ATOM 777 O O . LYS A 1 99 ? 23.638 0.090 -9.847 1.00 68.94 99 LYS A O 1
ATOM 782 N N . VAL A 1 100 ? 24.383 1.986 -10.832 1.00 79.00 100 VAL A N 1
ATOM 783 C CA . VAL A 1 100 ? 23.763 1.739 -12.137 1.00 79.00 100 VAL A CA 1
ATOM 784 C C . VAL A 1 100 ? 24.328 0.443 -12.723 1.00 79.00 100 VAL A C 1
ATOM 786 O O . VAL A 1 100 ? 25.547 0.281 -12.810 1.00 79.00 100 VAL A O 1
ATOM 789 N N . GLN A 1 101 ? 23.441 -0.481 -13.082 1.00 81.69 101 GLN A N 1
ATOM 790 C CA . GLN A 1 101 ? 23.769 -1.774 -13.674 1.00 81.69 101 GLN A CA 1
ATOM 791 C C . GLN A 1 101 ? 23.689 -1.687 -15.198 1.00 81.69 101 GLN A C 1
ATOM 793 O O . GLN A 1 101 ? 22.744 -1.114 -15.737 1.00 81.69 101 GLN A O 1
ATOM 798 N N . THR A 1 102 ? 24.648 -2.303 -15.883 1.00 83.06 102 THR A N 1
ATOM 799 C CA . THR A 1 102 ? 24.628 -2.481 -17.338 1.00 83.06 102 THR A CA 1
ATOM 800 C C . THR A 1 102 ? 24.479 -3.968 -17.628 1.00 83.06 102 THR A C 1
ATOM 802 O O . THR A 1 102 ? 25.237 -4.769 -17.083 1.00 83.06 102 THR A O 1
ATOM 805 N N . LEU A 1 103 ? 23.495 -4.327 -18.449 1.00 82.12 103 LEU A N 1
ATOM 806 C CA . LEU A 1 103 ? 23.225 -5.701 -18.872 1.00 82.12 103 LEU A CA 1
ATOM 807 C C . LEU A 1 103 ? 23.579 -5.877 -20.348 1.00 82.12 103 LEU A C 1
ATOM 809 O O . LEU A 1 103 ? 23.555 -4.908 -21.108 1.00 82.12 103 LEU A O 1
ATOM 813 N N . ALA A 1 104 ? 23.861 -7.113 -20.763 1.00 80.75 104 ALA A N 1
ATOM 814 C CA . ALA A 1 104 ? 23.935 -7.434 -22.184 1.00 80.75 104 ALA A CA 1
ATOM 815 C C . ALA A 1 104 ? 22.550 -7.263 -22.859 1.00 80.75 104 ALA A C 1
ATOM 817 O O . ALA A 1 104 ? 21.517 -7.299 -22.175 1.00 80.75 104 ALA A O 1
ATOM 818 N N . PRO A 1 105 ? 22.475 -7.122 -24.195 1.00 74.50 105 PRO A N 1
ATOM 819 C CA . PRO A 1 105 ? 21.201 -6.946 -24.900 1.00 74.50 105 PRO A CA 1
ATOM 820 C C . PRO A 1 105 ? 20.171 -8.051 -24.620 1.00 74.50 105 PRO A C 1
ATOM 822 O O . PRO A 1 105 ? 19.019 -7.766 -24.294 1.00 74.50 105 PRO A O 1
ATOM 825 N N . SER A 1 106 ? 20.587 -9.320 -24.664 1.00 75.00 106 SER A N 1
ATOM 826 C CA . SER A 1 106 ? 19.713 -10.468 -24.373 1.00 75.00 106 SER A CA 1
ATOM 827 C C . SER A 1 106 ? 19.198 -10.459 -22.929 1.00 75.00 106 SER A C 1
ATOM 829 O O . SER A 1 106 ? 18.007 -10.654 -22.687 1.00 75.00 106 SER A O 1
ATOM 831 N N . GLU A 1 107 ? 20.071 -10.145 -21.971 1.00 83.81 107 GLU A N 1
ATOM 832 C CA . GLU A 1 107 ? 19.725 -10.017 -20.552 1.00 83.81 107 GLU A CA 1
ATOM 833 C C . GLU A 1 107 ? 18.767 -8.845 -20.294 1.00 83.81 107 GLU A C 1
ATOM 835 O O . GLU A 1 107 ? 17.908 -8.929 -19.413 1.00 83.81 107 GLU A O 1
ATOM 840 N N . THR A 1 108 ? 18.875 -7.771 -21.084 1.00 82.44 108 THR A N 1
ATOM 841 C CA . THR A 1 108 ? 17.991 -6.600 -21.011 1.00 82.44 108 THR A CA 1
ATOM 842 C C . THR A 1 108 ? 16.562 -6.966 -21.403 1.00 82.44 108 THR A C 1
ATOM 844 O O . THR A 1 108 ? 15.625 -6.602 -20.694 1.00 82.44 108 THR A O 1
ATOM 847 N N . ILE A 1 109 ? 16.365 -7.741 -22.475 1.00 79.50 109 ILE A N 1
ATOM 848 C CA . ILE A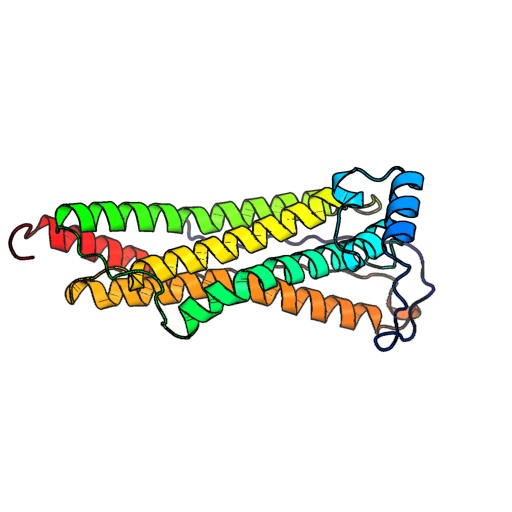 1 109 ? 15.028 -8.209 -22.888 1.00 79.50 109 ILE A CA 1
ATOM 849 C C . ILE A 1 109 ? 14.397 -9.078 -21.802 1.00 79.50 109 ILE A C 1
ATOM 851 O O . ILE A 1 109 ? 13.236 -8.883 -21.438 1.00 79.50 109 ILE A O 1
ATOM 855 N N . ASP A 1 110 ? 15.148 -10.043 -21.274 1.00 84.75 110 ASP A N 1
ATOM 856 C CA . ASP A 1 110 ? 14.641 -10.949 -20.244 1.00 84.75 110 ASP A CA 1
ATOM 857 C C . ASP A 1 110 ? 14.350 -10.206 -18.938 1.00 84.75 110 ASP A C 1
ATOM 859 O O . ASP A 1 110 ? 13.390 -10.515 -18.226 1.00 84.75 110 ASP A O 1
ATOM 863 N N . TRP A 1 111 ? 15.142 -9.182 -18.619 1.00 88.19 111 TRP A N 1
ATOM 864 C CA . TRP A 1 111 ? 14.848 -8.263 -17.529 1.00 88.19 111 TRP A CA 1
ATOM 865 C C . TRP A 1 111 ? 13.557 -7.470 -17.777 1.00 88.19 111 TRP A C 1
ATOM 867 O O . TRP A 1 111 ? 12.691 -7.453 -16.903 1.00 88.19 111 TRP A O 1
ATOM 877 N N . LEU A 1 112 ? 13.361 -6.904 -18.971 1.00 84.06 112 LEU A N 1
ATOM 878 C CA . LEU A 1 112 ? 12.140 -6.175 -19.332 1.00 84.06 112 LEU A CA 1
ATOM 879 C C . LEU A 1 112 ? 10.889 -7.057 -19.268 1.00 84.06 112 LEU A C 1
ATOM 881 O O . LEU A 1 112 ? 9.870 -6.638 -18.718 1.00 84.06 112 LEU A O 1
ATOM 885 N N . LYS A 1 113 ? 10.966 -8.299 -19.760 1.00 83.50 113 LYS A N 1
ATOM 886 C CA . LYS A 1 113 ? 9.872 -9.279 -19.671 1.00 83.50 113 LYS A CA 1
ATOM 887 C C . LYS A 1 113 ? 9.504 -9.582 -18.220 1.00 83.50 113 LYS A C 1
ATOM 889 O O . LYS A 1 113 ? 8.321 -9.613 -17.884 1.00 83.50 113 LYS A O 1
ATOM 894 N N . ARG A 1 114 ? 10.500 -9.750 -17.342 1.00 89.56 114 ARG A N 1
ATOM 895 C CA . ARG A 1 114 ? 10.264 -9.916 -15.898 1.00 89.56 114 ARG A CA 1
ATOM 896 C C . ARG A 1 114 ? 9.618 -8.678 -15.286 1.00 89.56 114 ARG A C 1
ATOM 898 O O . ARG A 1 114 ? 8.651 -8.817 -14.545 1.00 89.56 114 ARG A O 1
ATOM 905 N N . LYS A 1 115 ? 10.082 -7.476 -15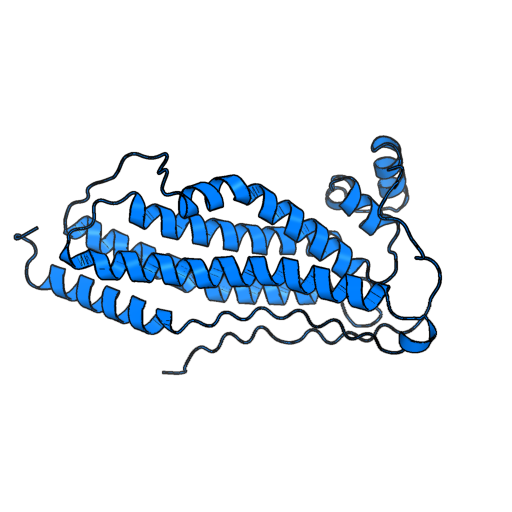.637 1.00 87.81 115 LYS A N 1
ATOM 906 C CA . LYS A 1 115 ? 9.485 -6.226 -15.146 1.00 87.81 115 LYS A CA 1
ATOM 907 C C . LYS A 1 115 ? 8.056 -6.023 -15.619 1.00 87.81 115 LYS A C 1
ATOM 909 O O . LYS A 1 115 ? 7.246 -5.502 -14.857 1.00 87.81 115 LYS A O 1
ATOM 914 N N . TRP A 1 116 ? 7.728 -6.465 -16.826 1.00 83.50 116 TRP A N 1
ATOM 915 C CA . TRP A 1 116 ? 6.350 -6.486 -17.296 1.00 83.50 116 TRP A CA 1
ATOM 916 C C . TRP A 1 116 ? 5.484 -7.463 -16.501 1.00 83.50 116 TRP A C 1
ATOM 918 O O . TRP A 1 116 ? 4.402 -7.091 -16.059 1.00 83.50 116 TRP A O 1
ATOM 928 N N . ALA A 1 117 ? 5.969 -8.682 -16.255 1.00 86.25 117 ALA A N 1
ATOM 929 C CA . ALA A 1 117 ? 5.252 -9.640 -15.419 1.00 86.25 117 ALA A CA 1
ATOM 930 C C . ALA A 1 117 ? 5.014 -9.084 -14.003 1.00 86.25 117 ALA A C 1
ATOM 932 O O . ALA A 1 117 ? 3.890 -9.126 -13.521 1.00 86.25 117 ALA A O 1
ATOM 933 N N . GLU A 1 118 ? 6.029 -8.475 -13.378 1.00 89.94 118 GLU A N 1
ATOM 934 C CA . GLU A 1 118 ? 5.889 -7.795 -12.080 1.00 89.94 118 GLU A CA 1
ATOM 935 C C . GLU A 1 118 ? 4.800 -6.709 -12.105 1.00 89.94 118 GLU A C 1
ATOM 937 O O . GLU A 1 118 ? 4.019 -6.602 -11.161 1.00 89.94 118 GLU A O 1
ATOM 942 N N . PHE A 1 119 ? 4.729 -5.926 -13.186 1.00 84.00 119 PHE A N 1
ATOM 943 C CA . PHE A 1 119 ? 3.727 -4.876 -13.360 1.00 84.00 119 PHE A CA 1
ATOM 944 C C . PHE A 1 119 ? 2.299 -5.431 -13.447 1.00 84.00 119 PHE A C 1
ATOM 946 O O . PHE A 1 119 ? 1.384 -4.885 -12.830 1.00 84.00 119 PHE A O 1
ATOM 953 N N . MET A 1 120 ? 2.113 -6.536 -14.174 1.00 82.88 120 MET A N 1
ATOM 954 C CA . MET A 1 120 ? 0.807 -7.180 -14.343 1.00 82.88 120 MET A CA 1
ATOM 955 C C . MET A 1 120 ? 0.239 -7.750 -13.034 1.00 82.88 120 MET A C 1
ATOM 957 O O . MET A 1 120 ? -0.971 -7.926 -12.927 1.00 82.88 120 MET A O 1
ATOM 961 N N . GLU A 1 121 ? 1.078 -7.980 -12.020 1.00 88.31 121 GLU A N 1
ATOM 962 C CA . GLU A 1 121 ? 0.657 -8.477 -10.703 1.00 88.31 121 GLU A CA 1
ATOM 963 C C . GLU A 1 121 ? 0.097 -7.385 -9.775 1.00 88.31 121 GLU A C 1
ATOM 965 O O . GLU A 1 121 ? -0.526 -7.704 -8.759 1.00 88.31 121 GLU A O 1
ATOM 970 N N . PHE A 1 122 ? 0.292 -6.095 -10.078 1.00 84.38 122 PHE A N 1
ATOM 971 C CA . PHE A 1 122 ? -0.154 -5.024 -9.178 1.00 84.38 122 PHE A CA 1
ATOM 972 C C . PHE A 1 122 ? -1.670 -4.918 -9.075 1.00 84.38 122 PHE A C 1
ATOM 974 O O . PHE A 1 122 ? -2.205 -4.735 -7.981 1.00 84.38 122 PHE A O 1
ATOM 981 N N . GLU A 1 123 ? -2.373 -5.045 -10.196 1.00 83.44 123 GLU A N 1
ATOM 982 C CA . GLU A 1 123 ? -3.827 -4.971 -10.192 1.00 83.44 123 GLU A CA 1
ATOM 983 C C . GLU A 1 123 ? -4.470 -6.163 -9.456 1.00 83.44 123 GLU A C 1
ATOM 985 O O . GLU A 1 123 ? -5.261 -5.906 -8.544 1.00 83.44 123 GLU A O 1
ATOM 990 N N . PRO A 1 124 ? -4.132 -7.436 -9.754 1.00 85.75 124 PRO A N 1
ATOM 991 C CA . PRO A 1 124 ? -4.638 -8.571 -8.984 1.00 85.75 124 PRO A CA 1
ATOM 992 C C . PRO A 1 124 ? -4.350 -8.448 -7.484 1.00 85.75 124 PRO A C 1
ATOM 994 O O . PRO A 1 124 ? -5.221 -8.738 -6.664 1.00 85.75 124 PRO A O 1
ATOM 997 N N . ALA A 1 125 ? -3.161 -7.961 -7.110 1.00 89.62 125 ALA A N 1
ATOM 998 C CA . ALA A 1 125 ? -2.815 -7.741 -5.709 1.00 89.62 125 ALA A CA 1
ATOM 999 C C . ALA A 1 125 ? -3.719 -6.689 -5.043 1.00 89.62 125 ALA A C 1
ATOM 1001 O O . ALA A 1 125 ? -4.176 -6.900 -3.920 1.00 89.62 125 ALA A O 1
ATOM 1002 N N . LEU A 1 126 ? -4.027 -5.584 -5.733 1.00 86.62 126 LEU A N 1
ATOM 1003 C CA . LEU A 1 126 ? -4.962 -4.572 -5.231 1.00 86.62 126 LEU A CA 1
ATOM 1004 C C . LEU A 1 126 ? -6.395 -5.099 -5.113 1.00 86.62 126 LEU A C 1
ATOM 1006 O O . LEU A 1 126 ? -7.079 -4.782 -4.140 1.00 86.62 126 LEU A O 1
ATOM 1010 N N . GLN A 1 127 ? -6.853 -5.901 -6.076 1.00 86.00 127 GLN A N 1
ATOM 1011 C CA . GLN A 1 127 ? -8.180 -6.522 -6.027 1.00 86.00 127 GLN A CA 1
ATOM 1012 C C . GLN A 1 127 ? -8.305 -7.488 -4.843 1.00 86.00 127 GLN A C 1
ATOM 1014 O O . GLN A 1 127 ? -9.320 -7.478 -4.140 1.00 86.00 127 GLN A O 1
ATOM 1019 N N . LEU A 1 128 ? -7.262 -8.284 -4.590 1.00 90.12 128 LEU A N 1
ATOM 1020 C CA . LEU A 1 128 ? -7.212 -9.188 -3.447 1.00 90.12 128 LEU A CA 1
ATOM 1021 C C . LEU A 1 128 ? -7.218 -8.411 -2.126 1.00 90.12 128 LEU A C 1
ATOM 1023 O O . LEU A 1 128 ? -8.063 -8.680 -1.280 1.00 90.12 128 LEU A O 1
ATOM 1027 N N . ALA A 1 129 ? -6.363 -7.392 -1.984 1.00 91.19 129 ALA A N 1
ATOM 1028 C CA . ALA A 1 129 ? -6.330 -6.551 -0.786 1.00 91.19 129 ALA A CA 1
ATOM 1029 C C . ALA A 1 129 ? -7.676 -5.845 -0.532 1.00 91.19 129 ALA A C 1
ATOM 1031 O O . ALA A 1 129 ? -8.127 -5.754 0.606 1.00 91.19 129 ALA A O 1
ATOM 1032 N N . GLY A 1 130 ? -8.360 -5.386 -1.587 1.00 89.75 130 GLY A N 1
ATOM 1033 C CA . GLY A 1 130 ? -9.709 -4.822 -1.481 1.00 89.75 130 GLY A CA 1
ATOM 1034 C C . GLY A 1 130 ? -10.758 -5.844 -1.030 1.00 89.75 130 GLY A C 1
ATOM 1035 O O . GLY A 1 130 ? -11.622 -5.519 -0.218 1.00 89.75 130 GLY A O 1
ATOM 1036 N N . SER A 1 131 ? -10.661 -7.083 -1.513 1.00 90.44 131 SER A N 1
ATOM 1037 C CA . SER A 1 131 ? -11.554 -8.176 -1.104 1.00 90.44 131 SER A CA 1
ATOM 1038 C C . SER A 1 131 ? -11.317 -8.571 0.356 1.00 90.44 131 SER A C 1
ATOM 1040 O O . SER A 1 131 ? -12.267 -8.688 1.128 1.00 90.44 131 SER A O 1
ATOM 1042 N N . ASP A 1 132 ? -10.054 -8.693 0.765 1.00 92.56 132 ASP A N 1
ATOM 1043 C CA . ASP A 1 132 ? -9.681 -8.976 2.150 1.00 92.56 132 ASP A CA 1
ATOM 1044 C C . ASP A 1 132 ? -10.101 -7.836 3.087 1.00 92.56 132 ASP A C 1
ATOM 1046 O O . ASP A 1 132 ? -10.530 -8.091 4.211 1.00 92.56 132 ASP A O 1
ATOM 1050 N N . LEU A 1 133 ? -10.057 -6.581 2.621 1.00 92.81 133 LEU A N 1
ATOM 1051 C CA . LEU A 1 133 ? -10.556 -5.433 3.379 1.00 92.81 133 LEU A CA 1
ATOM 1052 C C . LEU A 1 133 ? -12.060 -5.551 3.648 1.00 92.81 133 LEU A C 1
ATOM 1054 O O . LEU A 1 133 ? -12.513 -5.277 4.757 1.00 92.81 133 LEU A O 1
ATOM 1058 N N . GLN A 1 134 ? -12.838 -5.976 2.651 1.00 88.75 134 GLN A N 1
ATOM 1059 C CA . GLN A 1 134 ? -14.272 -6.199 2.820 1.00 88.75 134 GLN A CA 1
ATOM 1060 C C . GLN A 1 134 ? -14.551 -7.300 3.850 1.00 88.75 134 GLN A C 1
ATOM 1062 O O . GLN A 1 134 ? -15.436 -7.138 4.687 1.00 88.75 134 GLN A O 1
ATOM 1067 N N . VAL A 1 135 ? -13.778 -8.389 3.825 1.00 92.19 135 VAL A N 1
ATOM 1068 C CA . VAL A 1 135 ? -13.864 -9.452 4.837 1.00 92.19 135 VAL A CA 1
ATOM 1069 C C . VAL A 1 135 ? -13.490 -8.918 6.222 1.00 92.19 135 VAL A C 1
ATOM 1071 O O . VAL A 1 135 ? -14.169 -9.227 7.198 1.00 92.19 135 VAL A O 1
ATOM 1074 N N . ALA A 1 136 ? -12.460 -8.072 6.312 1.00 93.81 136 ALA A N 1
ATOM 1075 C CA . ALA A 1 136 ? -12.006 -7.465 7.560 1.00 93.81 136 ALA A CA 1
ATOM 1076 C C . ALA A 1 136 ? -13.061 -6.571 8.219 1.00 93.81 136 ALA A C 1
ATOM 1078 O O . ALA A 1 136 ? -13.129 -6.518 9.445 1.00 93.81 136 ALA A O 1
ATOM 1079 N N . PHE A 1 137 ? -13.895 -5.888 7.433 1.00 91.06 137 PHE A N 1
ATOM 1080 C CA . PHE A 1 137 ? -15.003 -5.096 7.968 1.00 91.06 137 PHE A CA 1
ATOM 1081 C C . PHE A 1 137 ? -16.161 -5.943 8.516 1.00 91.06 137 PHE A C 1
ATOM 1083 O O . PHE A 1 137 ? -16.925 -5.436 9.328 1.00 91.06 137 PHE A O 1
ATOM 1090 N N . GLY A 1 138 ? -16.272 -7.220 8.137 1.00 86.62 138 GLY A N 1
ATOM 1091 C CA . GLY A 1 138 ? -17.379 -8.084 8.554 1.00 86.62 138 GLY A CA 1
ATOM 1092 C C . GLY A 1 138 ? -18.690 -7.778 7.822 1.00 86.62 138 GLY A C 1
ATOM 1093 O O . GLY A 1 138 ? -18.722 -6.997 6.874 1.00 86.62 138 GLY A O 1
ATOM 1094 N N . GLN A 1 139 ? -19.785 -8.435 8.213 1.00 82.38 139 GLN A N 1
ATOM 1095 C CA . GLN A 1 139 ? -21.123 -8.129 7.690 1.00 82.38 139 GLN A CA 1
ATOM 1096 C C . GLN A 1 139 ? -21.752 -6.929 8.421 1.00 82.38 139 GLN A C 1
ATOM 1098 O O . GLN A 1 139 ? -21.357 -6.617 9.543 1.00 82.38 139 GLN A O 1
ATOM 1103 N N . PRO A 1 140 ? -22.766 -6.251 7.843 1.00 70.88 140 PRO A N 1
ATOM 1104 C CA . PRO A 1 140 ? -23.476 -5.190 8.554 1.00 70.88 140 PRO A CA 1
ATOM 1105 C C . PRO A 1 140 ? -24.026 -5.677 9.904 1.00 70.88 140 PRO A C 1
ATOM 1107 O O . PRO A 1 140 ? -24.773 -6.650 9.962 1.00 70.88 140 PRO A O 1
ATOM 1110 N N . GLY A 1 141 ? -23.672 -4.978 10.984 1.00 72.50 141 GLY A N 1
ATOM 1111 C CA . GLY A 1 141 ? -24.074 -5.332 12.350 1.00 72.50 141 GLY A CA 1
ATOM 1112 C C . GLY A 1 141 ? -23.162 -6.347 13.047 1.00 72.50 141 GLY A C 1
ATOM 1113 O O . GLY A 1 141 ? -23.303 -6.545 14.254 1.00 72.50 141 GLY A O 1
ATOM 1114 N N . GLU A 1 142 ? -22.202 -6.939 12.336 1.00 82.62 142 GLU A N 1
ATOM 1115 C CA . GLU A 1 142 ? -21.133 -7.740 12.927 1.00 82.62 142 GLU A CA 1
ATOM 1116 C C . GLU A 1 142 ? -19.887 -6.871 13.146 1.00 82.62 142 GLU A C 1
ATOM 1118 O O . GLU A 1 142 ? -19.573 -6.027 12.308 1.00 82.62 142 GLU A O 1
ATOM 1123 N N . PRO A 1 143 ? -19.167 -7.037 14.268 1.00 84.88 143 PRO A N 1
ATOM 1124 C CA . PRO A 1 143 ? -17.920 -6.318 14.480 1.00 84.88 143 PRO A CA 1
ATOM 1125 C C . PRO A 1 143 ? -16.846 -6.816 13.508 1.00 84.88 143 PRO A C 1
ATOM 1127 O O . PRO A 1 143 ? -16.609 -8.022 13.411 1.00 84.88 143 PRO A O 1
ATOM 1130 N N . GLY A 1 144 ? -16.140 -5.886 12.874 1.00 89.94 144 GLY A N 1
ATOM 1131 C CA . GLY A 1 144 ? -14.986 -6.192 12.038 1.00 89.94 144 GLY A CA 1
ATOM 1132 C C . GLY A 1 144 ? -13.824 -6.825 12.813 1.00 89.94 144 GLY A C 1
ATOM 1133 O O . GLY A 1 144 ? -13.712 -6.742 14.044 1.00 89.94 144 GLY A O 1
ATOM 1134 N N . ASP A 1 145 ? -12.915 -7.452 12.073 1.00 94.00 145 ASP A N 1
ATOM 1135 C CA . ASP A 1 145 ? -11.727 -8.110 12.601 1.00 94.00 145 ASP A CA 1
ATOM 1136 C C . ASP A 1 145 ? -10.551 -7.124 12.681 1.00 94.00 145 ASP A C 1
ATOM 1138 O O . ASP A 1 145 ? -9.928 -6.759 11.684 1.00 94.00 145 ASP A O 1
ATOM 1142 N N . SER A 1 146 ? -10.201 -6.719 13.904 1.00 93.75 146 SER A N 1
ATOM 1143 C CA . SER A 1 146 ? -9.083 -5.803 14.159 1.00 93.75 146 SER A CA 1
ATOM 1144 C C . SER A 1 146 ? -7.724 -6.304 13.659 1.00 93.75 146 SER A C 1
ATOM 1146 O O .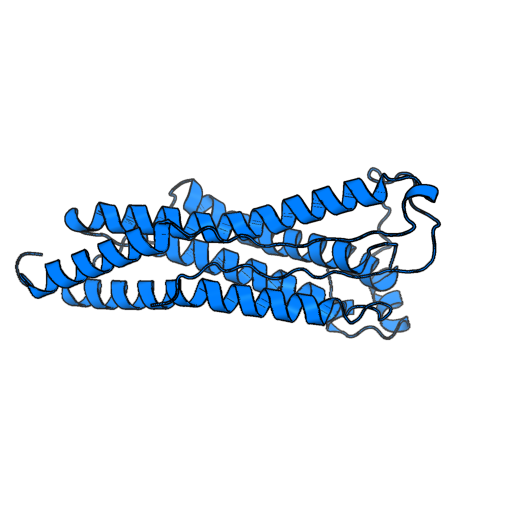 SER A 1 146 ? -6.886 -5.492 13.270 1.00 93.75 146 SER A O 1
ATOM 1148 N N . GLU A 1 147 ? -7.476 -7.616 13.699 1.00 94.00 147 GLU A N 1
ATOM 1149 C CA . GLU A 1 147 ? -6.220 -8.192 13.219 1.00 94.00 147 GLU A CA 1
ATOM 1150 C C . GLU A 1 147 ? -6.166 -8.135 11.696 1.00 94.00 147 GLU A C 1
ATOM 1152 O O . GLU A 1 147 ? -5.165 -7.687 11.127 1.00 94.00 147 GLU A O 1
ATOM 1157 N N . LEU A 1 148 ? -7.263 -8.524 11.045 1.00 95.50 148 LEU A N 1
ATOM 1158 C CA . LEU A 1 148 ? -7.349 -8.510 9.593 1.00 95.50 148 LEU A CA 1
ATOM 1159 C C . LEU A 1 148 ? -7.313 -7.080 9.037 1.00 95.50 148 LEU A C 1
ATOM 1161 O O . LEU A 1 148 ? -6.598 -6.840 8.072 1.00 95.50 148 LEU A O 1
ATOM 1165 N N . LEU A 1 149 ? -7.964 -6.106 9.686 1.00 95.50 149 LEU A N 1
ATOM 1166 C CA . LEU A 1 149 ? -7.916 -4.692 9.281 1.00 95.50 149 LEU A CA 1
ATOM 1167 C C . LEU A 1 149 ? -6.480 -4.153 9.250 1.00 95.50 149 LEU A C 1
ATOM 1169 O O . LEU A 1 149 ? -6.072 -3.507 8.283 1.00 95.50 149 LEU A O 1
ATOM 1173 N N . VAL A 1 150 ? -5.688 -4.442 10.289 1.00 96.06 150 VAL A N 1
ATOM 1174 C CA . VAL A 1 150 ? -4.281 -4.017 10.337 1.00 96.06 150 VAL A CA 1
ATOM 1175 C C . VAL A 1 150 ? -3.440 -4.774 9.316 1.00 96.06 150 VAL A C 1
ATOM 1177 O O . VAL A 1 150 ? -2.555 -4.186 8.693 1.00 96.06 150 VAL A O 1
ATOM 1180 N N . ARG A 1 151 ? -3.685 -6.075 9.137 1.00 96.25 151 ARG A N 1
ATOM 1181 C CA . ARG A 1 151 ? -2.978 -6.876 8.136 1.00 96.25 151 ARG A CA 1
ATOM 1182 C C . ARG A 1 151 ? -3.213 -6.329 6.728 1.00 96.25 151 ARG A C 1
ATOM 1184 O O . ARG A 1 151 ? -2.245 -6.046 6.034 1.00 96.25 151 ARG A O 1
ATOM 1191 N N . VAL A 1 152 ? -4.464 -6.096 6.350 1.00 96.50 152 VAL A N 1
ATOM 1192 C CA . VAL A 1 152 ? -4.818 -5.596 5.017 1.00 96.50 152 VAL A CA 1
ATOM 1193 C C . VAL A 1 152 ? -4.259 -4.193 4.772 1.00 96.50 152 VAL A C 1
ATOM 1195 O O . VAL A 1 152 ? -3.771 -3.899 3.683 1.00 96.50 152 VAL A O 1
ATOM 1198 N N . ALA A 1 153 ? -4.229 -3.331 5.793 1.00 96.38 153 ALA A N 1
ATOM 1199 C CA . ALA A 1 153 ? -3.547 -2.040 5.703 1.00 96.38 153 ALA A CA 1
ATOM 1200 C C . ALA A 1 153 ? -2.048 -2.182 5.363 1.00 96.38 153 ALA A C 1
ATOM 1202 O O . ALA A 1 153 ? -1.515 -1.423 4.549 1.00 96.38 153 ALA A O 1
ATOM 1203 N N . LYS A 1 154 ? -1.368 -3.185 5.936 1.00 96.94 154 LYS A N 1
ATOM 1204 C CA . LYS A 1 154 ? 0.024 -3.510 5.588 1.00 96.94 154 LYS A CA 1
ATOM 1205 C C . LYS A 1 154 ? 0.149 -4.089 4.182 1.00 96.94 154 LYS A C 1
ATOM 1207 O O . LYS A 1 154 ? 1.130 -3.784 3.512 1.00 96.94 154 LYS A O 1
ATOM 1212 N N . ASP A 1 155 ? -0.827 -4.867 3.722 1.00 96.62 155 ASP A N 1
ATOM 1213 C CA . ASP A 1 155 ? -0.834 -5.408 2.360 1.00 96.62 155 ASP A CA 1
ATOM 1214 C C . ASP A 1 155 ? -0.919 -4.274 1.319 1.00 96.62 155 ASP A C 1
ATOM 1216 O O . ASP A 1 155 ? -0.132 -4.253 0.370 1.00 96.62 155 ASP A O 1
ATOM 1220 N N . PHE A 1 156 ? -1.755 -3.251 1.547 1.00 95.94 156 PHE A N 1
ATOM 1221 C CA . PHE A 1 156 ? -1.758 -2.033 0.721 1.00 95.94 156 PHE A CA 1
ATOM 1222 C C . PHE A 1 156 ? -0.406 -1.312 0.735 1.00 95.94 156 PHE A C 1
ATOM 1224 O O . PHE A 1 156 ? 0.123 -0.967 -0.323 1.00 95.94 156 PHE A O 1
ATOM 1231 N N . ALA A 1 157 ? 0.197 -1.121 1.911 1.00 96.75 157 ALA A N 1
ATOM 1232 C CA . ALA A 1 157 ? 1.513 -0.493 2.008 1.00 96.75 157 ALA A CA 1
ATOM 1233 C C . ALA A 1 157 ? 2.624 -1.322 1.335 1.00 96.75 157 ALA A C 1
ATOM 1235 O O . ALA A 1 157 ? 3.563 -0.754 0.772 1.00 96.75 157 ALA A O 1
ATOM 1236 N N . ALA A 1 158 ? 2.520 -2.652 1.339 1.00 97.12 158 ALA A N 1
ATOM 1237 C CA . ALA A 1 158 ? 3.448 -3.536 0.644 1.00 97.12 158 ALA A CA 1
ATOM 1238 C C . ALA A 1 158 ? 3.305 -3.425 -0.881 1.00 97.12 158 ALA A C 1
ATOM 1240 O O . ALA A 1 158 ? 4.314 -3.363 -1.585 1.00 97.12 158 ALA A O 1
ATOM 1241 N N . ILE A 1 159 ? 2.077 -3.342 -1.404 1.00 94.88 159 ILE A N 1
ATOM 1242 C CA . ILE A 1 159 ? 1.828 -3.095 -2.834 1.00 94.88 159 ILE A CA 1
ATOM 1243 C C . ILE A 1 159 ? 2.400 -1.733 -3.242 1.00 94.88 159 ILE A C 1
ATOM 1245 O O . ILE A 1 159 ? 3.134 -1.646 -4.227 1.00 94.88 159 ILE A O 1
ATOM 1249 N N . HIS A 1 160 ? 2.136 -0.695 -2.444 1.00 94.94 160 HIS A N 1
ATOM 1250 C CA . HIS A 1 160 ? 2.696 0.641 -2.637 1.00 94.94 160 HIS A CA 1
ATOM 1251 C C . HIS A 1 160 ? 4.229 0.610 -2.718 1.00 94.94 160 HIS A C 1
ATOM 1253 O O . HIS A 1 160 ? 4.824 1.129 -3.662 1.00 94.94 160 HIS A O 1
ATOM 1259 N N . ARG A 1 161 ? 4.884 -0.059 -1.762 1.00 96.19 161 ARG A N 1
ATOM 1260 C CA . ARG A 1 161 ? 6.341 -0.217 -1.746 1.00 96.19 161 ARG A CA 1
ATOM 1261 C C . ARG A 1 161 ? 6.864 -0.930 -2.990 1.00 96.19 161 ARG A C 1
ATOM 1263 O O . ARG A 1 161 ? 7.815 -0.449 -3.600 1.00 96.19 161 ARG A O 1
ATOM 1270 N N . ARG A 1 162 ? 6.237 -2.042 -3.383 1.00 95.19 162 ARG A N 1
ATOM 1271 C CA . ARG A 1 162 ? 6.637 -2.808 -4.572 1.00 95.19 162 ARG A CA 1
ATOM 1272 C C . ARG A 1 162 ? 6.536 -1.970 -5.848 1.00 95.19 162 ARG A C 1
ATOM 1274 O O . ARG A 1 162 ? 7.408 -2.089 -6.701 1.00 95.19 162 ARG A O 1
ATOM 1281 N N . ALA A 1 163 ? 5.522 -1.111 -5.974 1.00 92.50 163 ALA A N 1
ATOM 1282 C CA . ALA A 1 163 ? 5.410 -0.188 -7.105 1.00 92.50 163 ALA A CA 1
ATOM 1283 C C . ALA A 1 163 ? 6.588 0.804 -7.147 1.00 92.50 163 ALA A C 1
ATOM 1285 O O . ALA A 1 163 ? 7.204 0.983 -8.199 1.00 92.50 163 ALA A O 1
ATOM 1286 N N . ILE A 1 164 ? 6.969 1.371 -5.996 1.00 92.19 164 ILE A N 1
ATOM 1287 C CA . ILE A 1 164 ? 8.133 2.266 -5.888 1.00 92.19 164 ILE A CA 1
ATOM 1288 C C . ILE A 1 164 ? 9.431 1.537 -6.257 1.00 92.19 164 ILE A C 1
ATOM 1290 O O . ILE A 1 164 ? 10.206 2.037 -7.070 1.00 92.19 164 ILE A O 1
ATOM 1294 N N . GLU A 1 165 ? 9.670 0.360 -5.675 1.00 92.75 165 GLU A N 1
ATOM 1295 C CA . GLU A 1 165 ? 10.859 -0.463 -5.948 1.00 92.75 165 GLU A CA 1
ATOM 1296 C C . GLU A 1 165 ? 10.949 -0.833 -7.431 1.00 92.75 165 GLU A C 1
ATOM 1298 O O . GLU A 1 165 ? 12.019 -0.757 -8.041 1.00 92.75 165 GLU A O 1
ATOM 1303 N N . TRP A 1 166 ? 9.811 -1.164 -8.041 1.00 92.38 166 TRP A N 1
ATOM 1304 C CA . TRP A 1 166 ? 9.721 -1.426 -9.468 1.00 92.38 166 TRP A CA 1
ATOM 1305 C C . TRP A 1 166 ? 10.157 -0.208 -10.291 1.00 92.38 166 TRP A C 1
ATOM 1307 O O . TRP A 1 166 ? 11.024 -0.349 -11.153 1.00 92.38 166 TRP A O 1
ATOM 1317 N N . ALA A 1 167 ? 9.671 0.999 -9.987 1.00 89.94 167 ALA A N 1
ATOM 1318 C CA . ALA A 1 167 ? 10.097 2.214 -10.687 1.00 89.94 167 ALA A CA 1
ATOM 1319 C C . ALA A 1 167 ? 11.577 2.560 -10.473 1.00 89.94 167 ALA A C 1
ATOM 1321 O O . ALA A 1 167 ? 12.257 2.970 -11.417 1.00 89.94 167 ALA A O 1
ATOM 1322 N N . ILE A 1 168 ? 12.093 2.381 -9.253 1.00 89.31 168 ILE A N 1
ATOM 1323 C CA . ILE A 1 168 ? 13.515 2.585 -8.944 1.00 89.31 168 ILE A CA 1
ATOM 1324 C C . ILE A 1 168 ? 14.381 1.647 -9.787 1.00 89.31 168 ILE A C 1
ATOM 1326 O O . ILE A 1 168 ? 15.385 2.095 -10.338 1.00 89.31 168 ILE A O 1
ATOM 1330 N N . SER A 1 169 ? 13.962 0.393 -9.985 1.00 89.75 169 SER A N 1
ATOM 1331 C CA . SER A 1 169 ? 14.746 -0.577 -10.759 1.00 89.75 169 SER A CA 1
ATOM 1332 C C . SER A 1 169 ? 15.023 -0.140 -12.206 1.00 89.75 169 SER A C 1
ATOM 1334 O O . SER A 1 169 ? 16.083 -0.453 -12.740 1.00 89.75 169 SER A O 1
ATOM 1336 N N . PHE A 1 170 ? 14.133 0.647 -12.824 1.00 86.69 170 PHE A N 1
ATOM 1337 C CA . PHE A 1 170 ? 14.368 1.237 -14.151 1.00 86.69 170 PHE A CA 1
ATOM 1338 C C . PHE A 1 170 ? 15.386 2.379 -14.136 1.00 86.69 170 PHE A C 1
ATOM 1340 O O . PHE A 1 170 ? 16.031 2.631 -15.148 1.00 86.69 170 PHE A O 1
ATOM 1347 N N . ARG A 1 171 ? 15.544 3.075 -13.007 1.00 83.19 171 ARG A N 1
ATOM 1348 C CA . ARG A 1 171 ? 16.538 4.149 -12.843 1.00 83.19 171 ARG A CA 1
ATOM 1349 C C . ARG A 1 171 ? 17.918 3.624 -12.483 1.00 83.19 171 ARG A C 1
ATOM 1351 O O . ARG A 1 171 ? 18.917 4.271 -12.773 1.00 83.19 171 ARG A O 1
ATOM 1358 N N . GLU A 1 172 ? 17.964 2.465 -11.841 1.00 86.25 172 GLU A N 1
ATOM 1359 C CA . GLU A 1 172 ? 19.200 1.763 -11.505 1.00 86.25 172 GLU A CA 1
ATOM 1360 C C . GLU A 1 172 ? 19.756 0.959 -12.689 1.00 86.25 172 GLU A C 1
ATOM 1362 O O . GLU A 1 172 ? 20.809 0.342 -12.564 1.00 86.25 172 GLU A O 1
ATOM 1367 N N . MET A 1 173 ? 19.093 0.983 -13.848 1.00 85.50 173 MET A N 1
ATOM 1368 C CA . MET A 1 173 ? 19.552 0.319 -15.062 1.00 85.50 173 MET A CA 1
ATOM 1369 C C . MET A 1 173 ? 20.065 1.327 -16.090 1.00 85.50 173 MET A C 1
ATOM 1371 O O . MET A 1 173 ? 19.417 2.334 -16.376 1.00 85.50 173 MET A O 1
ATOM 1375 N N . HIS A 1 174 ? 21.220 1.037 -16.687 1.00 82.56 174 HIS A N 1
ATOM 1376 C CA . HIS A 1 174 ? 21.673 1.728 -17.883 1.00 82.56 174 HIS A CA 1
ATOM 1377 C C . HIS A 1 174 ? 20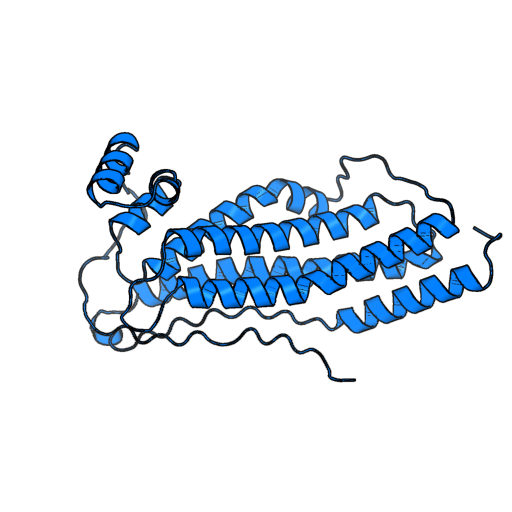.856 1.224 -19.071 1.00 82.56 174 HIS A C 1
ATOM 1379 O O . HIS A 1 174 ? 21.122 0.155 -19.617 1.00 82.56 174 HIS A O 1
ATOM 1385 N N . LEU A 1 175 ? 19.823 1.982 -19.428 1.00 78.31 175 LEU A N 1
ATOM 1386 C CA . LEU A 1 175 ? 18.982 1.684 -20.577 1.00 78.31 175 LEU A CA 1
ATOM 1387 C C . LEU A 1 175 ? 19.492 2.449 -21.804 1.00 78.31 175 LEU A C 1
ATOM 1389 O O . LEU A 1 175 ? 19.741 3.654 -21.691 1.00 78.31 175 LEU A O 1
ATOM 1393 N N . PRO A 1 176 ? 19.617 1.786 -22.967 1.00 77.12 176 PRO A N 1
ATOM 1394 C CA . PRO A 1 176 ? 19.945 2.471 -24.203 1.00 77.12 176 PRO A CA 1
ATOM 1395 C C . PRO A 1 176 ? 18.938 3.573 -24.548 1.00 77.12 176 PRO A C 1
ATOM 1397 O O . PRO A 1 176 ? 17.779 3.542 -24.124 1.00 77.12 176 PRO A O 1
ATOM 1400 N N . ASP A 1 177 ? 19.377 4.545 -25.349 1.00 80.19 177 ASP A N 1
ATOM 1401 C CA . ASP A 1 177 ? 18.589 5.739 -25.681 1.00 80.19 177 ASP A CA 1
ATOM 1402 C C . ASP A 1 177 ? 17.226 5.413 -26.295 1.00 80.19 177 ASP A C 1
ATOM 1404 O O . ASP A 1 177 ? 16.221 6.051 -25.966 1.00 80.19 177 ASP A O 1
ATOM 1408 N N . ASP A 1 178 ? 17.175 4.341 -27.079 1.00 79.88 178 ASP A N 1
ATOM 1409 C CA . ASP A 1 178 ? 15.965 3.826 -27.710 1.00 79.88 178 ASP A CA 1
ATOM 1410 C C . ASP A 1 178 ? 14.931 3.293 -26.709 1.00 79.88 178 ASP A C 1
ATOM 1412 O O . ASP A 1 178 ? 13.776 3.088 -27.083 1.00 79.88 178 ASP A O 1
ATOM 1416 N N . LEU A 1 179 ? 15.295 3.098 -25.437 1.00 81.81 179 LEU A N 1
ATOM 1417 C CA . LEU A 1 179 ? 14.411 2.670 -24.347 1.00 81.81 179 LEU A CA 1
ATOM 1418 C C . LEU A 1 179 ? 14.056 3.799 -23.365 1.00 81.81 179 LEU A C 1
ATOM 1420 O O . LEU A 1 179 ? 13.360 3.559 -22.375 1.00 81.81 179 LEU A O 1
ATOM 1424 N N . ARG A 1 180 ? 14.461 5.049 -23.628 1.00 79.44 180 ARG A N 1
ATOM 1425 C CA . ARG A 1 180 ? 14.119 6.192 -22.756 1.00 79.44 180 ARG A CA 1
ATOM 1426 C C . ARG A 1 180 ? 12.610 6.384 -22.602 1.00 79.44 180 ARG A C 1
ATOM 1428 O O . ARG A 1 180 ? 12.141 6.671 -21.501 1.00 79.44 180 ARG A O 1
ATOM 1435 N N . THR A 1 181 ? 11.842 6.190 -23.675 1.00 84.69 181 THR A N 1
ATOM 1436 C CA . THR A 1 181 ? 10.371 6.276 -23.636 1.00 84.69 181 THR A CA 1
ATOM 1437 C C . THR A 1 181 ? 9.778 5.214 -22.715 1.00 84.69 181 THR A C 1
ATOM 1439 O O . THR A 1 181 ? 8.922 5.529 -21.891 1.00 84.69 181 THR A O 1
ATOM 1442 N N . LEU A 1 182 ? 10.296 3.985 -22.774 1.00 83.06 182 LEU A N 1
ATOM 1443 C CA . LEU A 1 182 ? 9.878 2.893 -21.899 1.00 83.06 182 LEU A CA 1
ATOM 1444 C C . LEU A 1 182 ? 10.131 3.229 -20.419 1.00 83.06 182 LEU A C 1
ATOM 1446 O O . LEU A 1 182 ? 9.232 3.079 -19.593 1.00 83.06 182 LEU A O 1
ATOM 1450 N N . ALA A 1 183 ? 11.305 3.776 -20.092 1.00 80.50 183 ALA A N 1
ATOM 1451 C CA . ALA A 1 183 ? 11.627 4.238 -18.737 1.00 80.50 183 ALA A CA 1
ATOM 1452 C C . ALA A 1 183 ? 10.728 5.401 -18.256 1.00 80.50 183 ALA A C 1
ATOM 1454 O O . ALA A 1 183 ? 10.405 5.519 -17.069 1.00 80.50 183 ALA A O 1
ATOM 1455 N N . ALA A 1 184 ? 10.287 6.272 -19.167 1.00 82.06 184 ALA A N 1
ATOM 1456 C CA . ALA A 1 184 ? 9.328 7.324 -18.839 1.00 82.06 184 ALA A CA 1
ATOM 1457 C C . ALA A 1 184 ? 7.924 6.749 -18.572 1.00 82.06 184 ALA A C 1
ATOM 1459 O O . ALA A 1 184 ? 7.264 7.152 -17.609 1.00 82.06 184 ALA A O 1
ATOM 1460 N N . CYS A 1 185 ? 7.476 5.784 -19.382 1.00 82.38 185 CYS A N 1
ATOM 1461 C CA . CYS A 1 185 ? 6.203 5.087 -19.194 1.00 82.38 185 CYS A CA 1
ATOM 1462 C C . CYS A 1 185 ? 6.160 4.333 -17.860 1.00 82.38 185 CYS A C 1
ATOM 1464 O O . CYS A 1 185 ? 5.136 4.378 -17.181 1.00 82.38 185 CYS A O 1
ATOM 1466 N N . THR A 1 186 ? 7.262 3.711 -17.433 1.00 81.31 186 THR A N 1
ATOM 1467 C CA . THR A 1 186 ? 7.315 2.994 -16.148 1.00 81.31 186 THR A CA 1
ATOM 1468 C C . THR A 1 186 ? 7.178 3.949 -14.967 1.00 81.31 186 THR A C 1
ATOM 1470 O O . THR A 1 186 ? 6.388 3.700 -14.059 1.00 81.31 186 THR A O 1
ATOM 1473 N N . SER A 1 187 ? 7.834 5.110 -15.013 1.00 81.00 187 SER A N 1
ATOM 1474 C CA . SER A 1 187 ? 7.676 6.138 -13.975 1.00 81.00 187 SER A CA 1
ATOM 1475 C C . SER A 1 187 ? 6.219 6.603 -13.838 1.00 81.00 187 SER A C 1
ATOM 1477 O O . SER A 1 187 ? 5.706 6.704 -12.723 1.00 81.00 187 SER A O 1
ATOM 1479 N N . LYS A 1 188 ? 5.522 6.833 -14.960 1.00 82.81 188 LYS A N 1
ATOM 1480 C CA . LYS A 1 188 ? 4.093 7.196 -14.952 1.00 82.81 188 LYS A CA 1
ATOM 1481 C C . LYS A 1 188 ? 3.219 6.065 -14.414 1.00 82.81 188 LYS A C 1
ATOM 1483 O O . LYS A 1 188 ? 2.331 6.308 -13.603 1.00 82.81 188 LYS A O 1
ATOM 1488 N N . ALA A 1 189 ? 3.472 4.836 -14.856 1.00 81.94 189 ALA A N 1
ATOM 1489 C CA . ALA A 1 189 ? 2.674 3.681 -14.476 1.00 81.94 189 ALA A CA 1
ATOM 1490 C C . ALA A 1 189 ? 2.795 3.385 -12.973 1.00 81.94 189 ALA A C 1
ATOM 1492 O O . ALA A 1 189 ? 1.785 3.174 -12.310 1.00 81.94 189 ALA A O 1
ATOM 1493 N N . SER A 1 190 ? 4.004 3.478 -12.410 1.00 85.56 190 SER A N 1
ATOM 1494 C CA . SER A 1 190 ? 4.208 3.386 -10.962 1.00 85.56 190 SER A CA 1
ATOM 1495 C C . SER A 1 190 ? 3.475 4.484 -10.201 1.00 85.56 190 SER A C 1
ATOM 1497 O O . SER A 1 190 ? 2.877 4.186 -9.172 1.00 85.56 190 SER A O 1
ATOM 1499 N N . ALA A 1 191 ? 3.515 5.728 -10.691 1.00 84.81 191 ALA A N 1
ATOM 1500 C CA . ALA A 1 191 ? 2.863 6.853 -10.024 1.00 84.81 191 ALA A CA 1
ATOM 1501 C C . ALA A 1 191 ? 1.348 6.639 -9.888 1.00 84.81 191 ALA A C 1
ATOM 1503 O O . ALA A 1 191 ? 0.774 6.969 -8.858 1.00 84.81 191 ALA A O 1
ATOM 1504 N N . VAL A 1 192 ? 0.702 6.021 -10.884 1.00 82.62 192 VAL A N 1
ATOM 1505 C CA . VAL A 1 192 ? -0.727 5.679 -10.798 1.00 82.62 192 VAL A CA 1
ATOM 1506 C C . VAL A 1 192 ? -1.015 4.749 -9.620 1.00 82.62 192 VAL A C 1
ATOM 1508 O O . VAL A 1 192 ? -1.964 4.985 -8.877 1.00 82.62 192 VAL A O 1
ATOM 1511 N N . PHE A 1 193 ? -0.207 3.704 -9.431 1.00 82.12 193 PHE A N 1
ATOM 1512 C CA . PHE A 1 193 ? -0.413 2.752 -8.339 1.00 82.12 193 PHE A CA 1
ATOM 1513 C C . PHE A 1 193 ? -0.094 3.353 -6.972 1.00 82.12 193 PHE A C 1
ATOM 1515 O O . PHE A 1 193 ? -0.863 3.155 -6.032 1.00 82.12 193 PHE A O 1
ATOM 1522 N N . THR A 1 194 ? 1.009 4.097 -6.851 1.00 89.12 194 THR A N 1
ATOM 1523 C CA . THR A 1 194 ? 1.382 4.721 -5.576 1.00 89.12 194 THR A CA 1
ATOM 1524 C C . THR A 1 194 ? 0.352 5.768 -5.169 1.00 89.12 194 THR A C 1
ATOM 1526 O O . THR A 1 194 ? -0.184 5.684 -4.066 1.00 89.12 194 THR A O 1
ATOM 1529 N N . SER A 1 195 ? -0.034 6.661 -6.085 1.00 86.75 195 SER A N 1
ATOM 1530 C CA . SER A 1 195 ? -1.012 7.710 -5.792 1.00 86.75 195 SER A CA 1
ATOM 1531 C C . SER A 1 195 ? -2.405 7.157 -5.510 1.00 86.75 195 SER A C 1
ATOM 1533 O O . SER A 1 195 ? -3.084 7.681 -4.639 1.00 86.75 195 SER A O 1
ATOM 1535 N N . ALA A 1 196 ? -2.829 6.057 -6.142 1.00 85.38 196 ALA A N 1
ATOM 1536 C CA . ALA A 1 196 ? -4.114 5.436 -5.809 1.00 85.38 196 ALA A CA 1
ATOM 1537 C C . ALA A 1 196 ? -4.193 4.972 -4.338 1.00 85.38 196 ALA A C 1
ATOM 1539 O O . ALA A 1 196 ? -5.264 5.035 -3.732 1.00 85.38 196 ALA A O 1
ATOM 1540 N N . ILE A 1 197 ? -3.075 4.515 -3.762 1.00 90.00 197 ILE A N 1
ATOM 1541 C CA . ILE A 1 197 ? -2.998 4.056 -2.366 1.00 90.00 197 ILE A CA 1
ATOM 1542 C C . ILE A 1 197 ? -2.783 5.237 -1.405 1.00 90.00 197 ILE A C 1
ATOM 1544 O O . ILE A 1 197 ? -3.367 5.259 -0.325 1.00 90.00 197 ILE A O 1
ATOM 1548 N N . GLU A 1 198 ? -1.998 6.243 -1.792 1.00 90.44 198 GLU A N 1
ATOM 1549 C CA . GLU A 1 198 ? -1.849 7.486 -1.018 1.00 90.44 198 GLU A CA 1
ATOM 1550 C C . GLU A 1 198 ? -3.193 8.230 -0.913 1.00 90.44 198 GLU A C 1
ATOM 1552 O O . GLU A 1 198 ? -3.636 8.592 0.177 1.00 90.44 198 GLU A O 1
ATOM 1557 N N . GLU A 1 199 ? -3.914 8.365 -2.029 1.00 88.75 199 GLU A N 1
ATOM 1558 C CA . GLU A 1 199 ? -5.245 8.974 -2.063 1.00 88.75 199 GLU A CA 1
ATOM 1559 C C . GLU A 1 199 ? -6.272 8.177 -1.252 1.00 88.75 199 GLU A C 1
ATOM 1561 O O . GLU A 1 199 ? -7.214 8.762 -0.715 1.00 88.75 199 GLU A O 1
ATOM 1566 N N . LEU A 1 200 ? -6.125 6.852 -1.154 1.00 87.25 200 LEU A N 1
ATOM 1567 C CA . LEU A 1 200 ? -6.976 6.024 -0.301 1.00 87.25 200 LEU A CA 1
ATOM 1568 C C . LEU A 1 200 ? -6.843 6.432 1.173 1.00 87.25 200 LEU A C 1
ATOM 1570 O O . LEU A 1 200 ? -7.871 6.592 1.837 1.00 87.25 200 LEU A O 1
ATOM 1574 N N . ASP A 1 201 ? -5.619 6.623 1.673 1.00 89.38 201 ASP A N 1
ATOM 1575 C CA . ASP A 1 201 ? -5.377 7.086 3.046 1.00 89.38 201 ASP A CA 1
ATOM 1576 C C . ASP A 1 201 ? -5.995 8.473 3.271 1.00 89.38 201 ASP A C 1
ATOM 1578 O O . ASP A 1 201 ? -6.852 8.651 4.144 1.00 89.38 201 ASP A O 1
ATOM 1582 N N . GLU A 1 202 ? -5.654 9.438 2.413 1.00 87.56 202 GLU A N 1
ATOM 1583 C CA . GLU A 1 202 ? -6.109 10.826 2.543 1.00 87.56 202 GLU A CA 1
ATOM 1584 C C . GLU A 1 202 ? -7.635 10.966 2.451 1.00 87.56 202 GLU A C 1
ATOM 1586 O O . GLU A 1 202 ? -8.262 11.662 3.259 1.00 87.56 202 GLU A O 1
ATOM 1591 N N . ARG A 1 203 ? -8.268 10.290 1.483 1.00 83.69 203 ARG A N 1
ATOM 1592 C CA . ARG A 1 203 ? -9.726 10.338 1.301 1.00 83.69 203 ARG A CA 1
ATOM 1593 C C . ARG A 1 203 ? -10.446 9.671 2.462 1.00 83.69 203 ARG A C 1
ATOM 1595 O O . ARG A 1 203 ? -11.460 10.206 2.911 1.00 83.69 203 ARG A O 1
ATOM 1602 N N . THR A 1 204 ? -9.941 8.538 2.952 1.00 84.69 204 THR A N 1
ATOM 1603 C CA . THR A 1 204 ? -10.535 7.844 4.104 1.00 84.69 204 THR A CA 1
ATOM 1604 C C . THR A 1 204 ? -10.462 8.732 5.340 1.00 84.69 204 THR A C 1
ATOM 1606 O O . THR A 1 204 ? -11.476 8.937 6.007 1.00 84.69 204 THR A O 1
ATOM 1609 N N . TRP A 1 205 ? -9.304 9.345 5.595 1.00 86.44 205 TRP A N 1
ATOM 1610 C CA . TRP A 1 205 ? -9.132 10.322 6.667 1.00 86.44 205 TRP A CA 1
ATOM 1611 C C . TRP A 1 205 ? -10.146 11.475 6.567 1.00 86.44 205 TRP A C 1
ATOM 1613 O O . TRP A 1 205 ? -10.892 11.742 7.512 1.00 86.44 205 TRP A O 1
ATOM 1623 N N . PHE A 1 206 ? -10.224 12.130 5.404 1.00 81.88 206 PHE A N 1
ATOM 1624 C CA . PHE A 1 206 ? -11.109 13.278 5.200 1.00 81.88 206 PHE A CA 1
ATOM 1625 C C . PHE A 1 206 ? -12.593 12.917 5.353 1.00 81.88 206 PHE A C 1
ATOM 1627 O O . PHE A 1 206 ? -13.367 13.678 5.943 1.00 81.88 206 PHE A O 1
ATOM 1634 N N . GLN A 1 207 ? -13.007 11.753 4.843 1.00 81.75 207 GLN A N 1
ATOM 1635 C CA . GLN A 1 207 ? -14.374 11.264 5.013 1.00 81.75 207 GLN A CA 1
ATOM 1636 C C . GLN A 1 207 ? -14.704 11.028 6.489 1.00 81.75 207 GLN A C 1
ATOM 1638 O O . GLN A 1 207 ? -15.756 11.477 6.946 1.00 81.75 207 GLN A O 1
ATOM 1643 N N . LEU A 1 208 ? -13.804 10.392 7.245 1.00 84.81 208 LEU A N 1
ATOM 1644 C CA . LEU A 1 208 ? -14.017 10.115 8.665 1.00 84.81 208 LEU A CA 1
ATOM 1645 C C . LEU A 1 208 ? -14.160 11.394 9.488 1.00 84.81 208 LEU A C 1
ATOM 1647 O O . LEU A 1 208 ? -15.115 11.516 10.254 1.00 84.81 208 LEU A O 1
ATOM 1651 N N . GLU A 1 209 ? -13.281 12.375 9.288 1.00 83.88 209 GLU A N 1
ATOM 1652 C CA . GLU A 1 209 ? -13.378 13.672 9.971 1.00 83.88 209 GLU A CA 1
ATOM 1653 C C . GLU A 1 209 ? -14.699 14.381 9.653 1.00 83.88 209 GLU A C 1
ATOM 1655 O O . GLU A 1 209 ? -15.395 14.858 10.552 1.00 83.88 209 GLU A O 1
ATOM 1660 N N . LYS A 1 210 ? -15.109 14.382 8.379 1.00 82.25 210 LYS A N 1
ATOM 1661 C CA . LYS A 1 210 ? -16.385 14.972 7.962 1.00 82.25 210 LYS A CA 1
ATOM 1662 C C . LYS A 1 210 ? -17.582 14.285 8.621 1.00 82.25 210 LYS A C 1
ATOM 1664 O O . LYS A 1 210 ? -18.546 14.960 8.970 1.00 82.25 210 LYS A O 1
ATOM 1669 N N . MET A 1 211 ? -17.548 12.964 8.778 1.00 80.56 211 MET A N 1
ATOM 1670 C CA . MET A 1 211 ? -18.624 12.199 9.415 1.00 80.56 211 MET A CA 1
ATOM 1671 C C . MET A 1 211 ? -18.674 12.432 10.926 1.00 80.56 211 MET A C 1
ATOM 1673 O O . MET A 1 211 ? -19.756 12.609 11.483 1.00 80.56 211 MET A O 1
ATOM 1677 N N . LEU A 1 212 ? -17.513 12.497 11.580 1.00 79.56 212 LEU A N 1
ATOM 1678 C CA . LEU A 1 212 ? -17.400 12.781 13.011 1.00 79.56 212 LEU A CA 1
ATOM 1679 C C . LEU A 1 212 ? -17.798 14.222 13.364 1.00 79.56 212 LEU A C 1
ATOM 1681 O O . LEU A 1 212 ? -18.230 14.468 14.487 1.00 79.56 212 LEU A O 1
ATOM 1685 N N . ALA A 1 213 ? -17.704 15.160 12.421 1.00 80.25 213 ALA A N 1
ATOM 1686 C CA . ALA A 1 213 ? -18.139 16.544 12.607 1.00 80.25 213 ALA A CA 1
ATOM 1687 C C . ALA A 1 213 ? -19.664 16.752 12.477 1.00 80.25 213 ALA A C 1
ATOM 1689 O O . ALA A 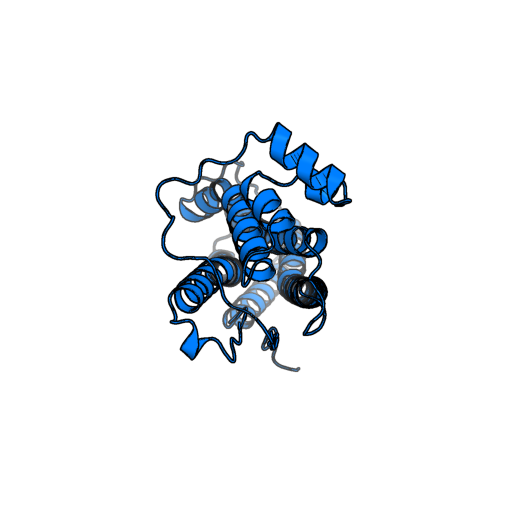1 213 ? -20.163 17.799 12.887 1.00 80.25 213 ALA A O 1
ATOM 1690 N N . ARG A 1 214 ? -20.419 15.790 11.920 1.00 76.25 214 ARG A N 1
ATOM 1691 C CA . ARG A 1 214 ? -21.887 15.899 11.782 1.00 76.25 214 ARG A CA 1
ATOM 1692 C C . ARG A 1 214 ? -22.588 15.818 13.135 1.00 76.25 214 ARG A C 1
ATOM 1694 O O . ARG A 1 214 ? -22.141 15.070 14.010 1.00 76.25 214 ARG A O 1
ATOM 1701 N N . SER A 1 215 ? -23.695 16.547 13.283 1.00 60.31 215 SER A N 1
ATOM 1702 C CA . SER A 1 215 ? -24.525 16.522 14.494 1.00 60.31 215 SER A CA 1
ATOM 1703 C C . SER A 1 215 ? -25.157 15.141 14.712 1.00 60.31 215 SER A C 1
ATOM 1705 O O . SER A 1 215 ? -25.375 14.404 13.754 1.00 60.31 215 SER A O 1
ATOM 1707 N N . GLU A 1 216 ? -25.447 14.762 15.961 1.00 60.28 216 GLU A N 1
ATOM 1708 C CA . GLU A 1 216 ? -26.024 13.443 16.290 1.00 60.28 216 GLU A CA 1
ATOM 1709 C C . GLU A 1 216 ? -27.345 13.160 15.557 1.00 60.28 216 GLU A C 1
ATOM 1711 O O . GLU A 1 216 ? -27.566 12.026 15.142 1.00 60.28 216 GLU A O 1
ATOM 1716 N N . SER A 1 217 ? -28.164 14.189 15.307 1.00 55.66 217 SER A N 1
ATOM 1717 C CA . SER A 1 217 ? -29.424 14.097 14.553 1.00 55.66 217 SER A CA 1
ATOM 1718 C C . SER A 1 217 ? -29.253 13.850 13.049 1.00 55.66 217 SER A C 1
ATOM 1720 O O . SER A 1 217 ? -30.221 13.535 12.370 1.00 55.66 217 SER A O 1
ATOM 1722 N N . GLU A 1 218 ? -28.042 13.993 12.506 1.00 58.31 218 GLU A N 1
ATOM 1723 C CA . GLU A 1 218 ? -27.725 13.790 11.081 1.00 58.31 218 GLU A CA 1
ATOM 1724 C C . GLU A 1 218 ? -26.958 12.475 10.828 1.00 58.31 218 GLU A C 1
ATOM 1726 O O . GLU A 1 218 ? -26.464 12.241 9.721 1.00 58.31 218 GLU A O 1
ATOM 1731 N N . ARG A 1 219 ? -26.798 11.629 11.859 1.00 58.69 219 ARG A N 1
ATOM 1732 C CA . ARG A 1 219 ? -26.000 10.387 11.810 1.00 58.69 219 ARG A CA 1
ATOM 1733 C C . ARG A 1 219 ? -26.819 9.111 11.605 1.00 58.69 219 ARG A C 1
ATOM 1735 O O . ARG A 1 219 ? -26.227 8.038 11.635 1.00 58.69 219 ARG A O 1
ATOM 1742 N N . GLU A 1 220 ? -28.134 9.203 11.396 1.00 53.31 220 GLU A N 1
ATOM 1743 C CA . GLU A 1 220 ? -29.003 8.015 11.359 1.00 53.31 220 GLU A CA 1
ATOM 1744 C C . GLU A 1 220 ? -28.711 7.061 10.186 1.00 53.31 220 GLU A C 1
ATOM 1746 O O . GLU A 1 220 ? -28.988 5.874 10.312 1.00 53.31 220 GLU A O 1
ATOM 1751 N N . GLU A 1 221 ? -28.027 7.506 9.123 1.00 56.41 221 GLU A N 1
ATOM 1752 C CA . GLU A 1 221 ? -27.478 6.617 8.087 1.00 56.41 221 GLU A CA 1
ATOM 1753 C C . GLU A 1 221 ? -26.120 7.124 7.575 1.00 56.41 221 GLU A C 1
ATOM 1755 O O . GLU A 1 221 ? -26.016 8.030 6.743 1.00 56.41 221 GLU A O 1
ATOM 1760 N N . LEU A 1 222 ? -25.038 6.541 8.091 1.00 62.06 222 LEU A N 1
ATOM 1761 C CA . LEU A 1 222 ? -23.672 6.866 7.687 1.00 62.06 222 LEU A CA 1
ATOM 1762 C C . LEU A 1 222 ? -23.116 5.785 6.756 1.00 62.06 222 LEU A C 1
ATOM 1764 O O . LEU A 1 222 ? -22.659 4.740 7.206 1.00 62.06 222 LEU A O 1
ATOM 1768 N N . VAL A 1 223 ? -23.104 6.069 5.452 1.00 65.06 223 VAL A N 1
ATOM 1769 C CA . VAL A 1 223 ? -22.433 5.227 4.452 1.00 65.06 223 VAL A CA 1
ATOM 1770 C C . VAL A 1 223 ? -20.984 5.687 4.295 1.00 65.06 223 VAL A C 1
ATOM 1772 O O . VAL A 1 223 ? -20.729 6.775 3.773 1.00 65.06 223 VAL A O 1
ATOM 1775 N N . VAL A 1 224 ? -20.027 4.860 4.726 1.00 65.88 224 VAL A N 1
ATOM 1776 C CA . VAL A 1 224 ? -18.604 5.054 4.403 1.00 65.88 224 VAL A CA 1
ATOM 1777 C C . VAL A 1 224 ? -18.323 4.384 3.067 1.00 65.88 224 VAL A C 1
ATOM 1779 O O . VAL A 1 224 ? -18.516 3.180 2.932 1.00 65.88 224 VAL A O 1
ATOM 1782 N N . LYS A 1 225 ? -17.843 5.149 2.083 1.00 67.94 225 LYS A N 1
ATOM 1783 C CA . LYS A 1 225 ? -17.455 4.608 0.778 1.00 67.94 225 LYS A CA 1
ATOM 1784 C C . LYS A 1 225 ? -15.945 4.688 0.615 1.00 67.94 225 LYS A C 1
ATOM 1786 O O . LYS A 1 225 ? -15.404 5.737 0.262 1.00 67.94 225 LYS A O 1
ATOM 1791 N N . ILE A 1 226 ? -15.299 3.543 0.794 1.00 72.12 226 ILE A N 1
ATOM 1792 C CA . ILE A 1 226 ? -13.902 3.347 0.421 1.00 72.12 226 ILE A CA 1
ATOM 1793 C C . ILE A 1 226 ? -13.858 2.954 -1.056 1.00 72.12 226 ILE A C 1
ATOM 1795 O O . ILE A 1 226 ? -14.595 2.078 -1.506 1.00 72.12 226 ILE A O 1
ATOM 1799 N N . THR A 1 227 ? -13.051 3.648 -1.852 1.00 69.75 227 THR A N 1
ATOM 1800 C CA . THR A 1 227 ? -12.897 3.344 -3.278 1.00 69.75 227 THR A CA 1
ATOM 1801 C C . THR A 1 227 ? -11.468 3.614 -3.696 1.00 69.75 227 THR A C 1
ATOM 1803 O O . THR A 1 227 ? -10.960 4.714 -3.487 1.00 69.75 227 THR A O 1
ATOM 1806 N N . ILE A 1 228 ? -10.863 2.617 -4.333 1.00 69.88 228 ILE A N 1
ATOM 1807 C CA . ILE A 1 228 ? -9.560 2.735 -4.976 1.00 69.88 228 ILE A CA 1
ATOM 1808 C C . ILE A 1 228 ? -9.820 2.827 -6.471 1.00 69.88 228 ILE A C 1
ATOM 1810 O O . ILE A 1 228 ? -10.480 1.962 -7.048 1.00 69.88 228 ILE A O 1
ATOM 1814 N N . VAL A 1 229 ? -9.332 3.900 -7.086 1.00 68.56 229 VAL A N 1
ATOM 1815 C CA . VAL A 1 229 ? -9.454 4.115 -8.526 1.00 68.56 229 VAL A CA 1
ATOM 1816 C C . VAL A 1 229 ? -8.061 4.070 -9.121 1.00 68.56 229 VAL A C 1
ATOM 1818 O O . VAL A 1 229 ? -7.274 4.993 -8.940 1.00 68.56 229 VAL A O 1
ATOM 1821 N N . VAL A 1 230 ? -7.774 3.001 -9.856 1.00 67.12 230 VAL A N 1
ATOM 1822 C CA . VAL A 1 230 ? -6.546 2.877 -10.641 1.00 67.12 230 VAL A CA 1
ATOM 1823 C C . VAL A 1 230 ? -6.900 3.213 -12.086 1.00 67.12 230 VAL A C 1
ATOM 1825 O O . VAL A 1 230 ? -7.324 2.358 -12.861 1.00 67.12 230 VAL A O 1
ATOM 1828 N N . ALA A 1 231 ? -6.792 4.488 -12.453 1.00 60.22 231 ALA A N 1
ATOM 1829 C CA . ALA A 1 231 ? -6.956 4.899 -13.842 1.00 60.22 231 ALA A CA 1
ATOM 1830 C C . ALA A 1 231 ? -5.646 4.613 -14.587 1.00 60.22 231 ALA A C 1
ATOM 1832 O O . ALA A 1 231 ? -4.681 5.353 -14.425 1.00 60.22 231 ALA A O 1
ATOM 1833 N N . SER A 1 232 ? -5.596 3.549 -15.394 1.00 56.84 232 SER A N 1
ATOM 1834 C CA . SER A 1 232 ? -4.385 3.182 -16.144 1.00 56.84 232 SER A CA 1
ATOM 1835 C C . SER A 1 232 ? -4.534 3.406 -17.658 1.00 56.84 232 SER A C 1
ATOM 1837 O O . SER A 1 232 ? -4.594 2.437 -18.420 1.00 56.84 232 SER A O 1
ATOM 1839 N N . PRO A 1 233 ? -4.546 4.668 -18.143 1.00 53.44 233 PRO A N 1
ATOM 1840 C CA . PRO A 1 233 ? -4.354 4.940 -19.570 1.00 53.44 233 PRO A CA 1
ATOM 1841 C C . PRO A 1 233 ? -2.956 4.489 -20.038 1.00 53.44 233 PRO A C 1
ATOM 1843 O O . PRO A 1 233 ? -2.748 4.190 -21.209 1.00 53.44 233 PRO A O 1
ATOM 1846 N N . TYR A 1 234 ? -2.009 4.367 -19.104 1.00 55.88 234 TYR A N 1
ATOM 1847 C CA . TYR A 1 234 ? -0.611 4.030 -19.368 1.00 55.88 234 TYR A CA 1
ATOM 1848 C C . TYR A 1 234 ? -0.353 2.539 -19.560 1.00 55.88 234 TYR A C 1
ATOM 1850 O O . TYR A 1 234 ? 0.727 2.183 -20.013 1.00 55.88 234 TYR A O 1
ATOM 1858 N N . SER A 1 235 ? -1.318 1.666 -19.257 1.00 63.75 235 SER A N 1
ATOM 1859 C CA . SER A 1 235 ? -1.205 0.234 -19.564 1.00 63.75 235 SER A CA 1
ATOM 1860 C C . SER A 1 235 ? -1.006 -0.005 -21.065 1.00 63.75 235 SER A C 1
ATOM 1862 O O . SER A 1 235 ? -0.206 -0.854 -21.442 1.00 63.75 235 SER A O 1
ATOM 1864 N N . GLN A 1 236 ? -1.663 0.792 -21.916 1.00 68.62 236 GLN A N 1
ATOM 1865 C CA . GLN A 1 236 ? -1.535 0.712 -23.373 1.00 68.62 236 GLN A CA 1
ATOM 1866 C C . GLN A 1 236 ? -0.209 1.291 -23.863 1.00 68.62 236 GLN A C 1
ATOM 1868 O O . GLN A 1 236 ? 0.466 0.657 -24.666 1.00 68.62 236 GLN A O 1
ATOM 1873 N N . GLU A 1 237 ? 0.183 2.466 -23.360 1.00 74.44 237 GLU A N 1
ATOM 1874 C CA . GLU A 1 237 ? 1.466 3.090 -23.711 1.00 74.44 237 GLU A CA 1
ATOM 1875 C C . GLU A 1 237 ? 2.645 2.205 -23.286 1.00 74.44 237 GLU A C 1
ATOM 1877 O O . GLU A 1 237 ? 3.552 1.956 -24.074 1.00 74.44 237 GLU A O 1
ATOM 1882 N N . LEU A 1 238 ? 2.609 1.672 -22.061 1.00 75.12 238 LEU A N 1
ATOM 1883 C CA . LEU A 1 238 ? 3.645 0.789 -21.536 1.00 75.12 238 LEU A CA 1
ATOM 1884 C C . LEU A 1 238 ? 3.692 -0.544 -22.292 1.00 75.12 238 LEU A C 1
ATOM 1886 O O . LEU A 1 238 ? 4.780 -0.998 -22.641 1.00 75.12 238 LEU A O 1
ATOM 1890 N N . ALA A 1 239 ? 2.537 -1.152 -22.585 1.00 74.19 239 ALA A N 1
ATOM 1891 C CA . ALA A 1 239 ? 2.473 -2.381 -23.374 1.00 74.19 239 ALA A CA 1
ATOM 1892 C C . ALA A 1 239 ? 3.018 -2.176 -24.796 1.00 74.19 239 ALA A C 1
ATOM 1894 O O . ALA A 1 239 ? 3.816 -2.986 -25.267 1.00 74.19 239 ALA A O 1
ATOM 1895 N N . ALA A 1 240 ? 2.638 -1.079 -25.458 1.00 82.25 240 ALA A N 1
ATOM 1896 C CA . ALA A 1 240 ? 3.118 -0.747 -26.796 1.00 82.25 240 ALA A CA 1
ATOM 1897 C C . ALA A 1 240 ? 4.636 -0.508 -26.814 1.00 82.25 240 ALA A C 1
ATOM 1899 O O . ALA A 1 240 ? 5.330 -1.006 -27.701 1.00 82.25 240 ALA A O 1
ATOM 1900 N N . GLU A 1 241 ? 5.171 0.200 -25.817 1.00 83.62 241 GLU A N 1
ATOM 1901 C CA . GLU A 1 241 ? 6.611 0.438 -25.703 1.00 83.62 241 GLU A CA 1
ATOM 1902 C C . GLU A 1 241 ? 7.399 -0.837 -25.381 1.00 83.62 241 GLU A C 1
ATOM 1904 O O . GLU A 1 241 ? 8.498 -1.020 -25.902 1.00 83.62 241 GLU A O 1
ATOM 1909 N N . LEU A 1 242 ? 6.843 -1.757 -24.589 1.00 78.75 242 LEU A N 1
ATOM 1910 C CA . LEU A 1 242 ? 7.451 -3.069 -24.347 1.00 78.75 242 LEU A CA 1
ATOM 1911 C C . LEU A 1 242 ? 7.457 -3.948 -25.598 1.00 78.75 242 LEU A C 1
ATOM 1913 O O . LEU A 1 242 ? 8.455 -4.617 -25.878 1.00 78.75 242 LEU A O 1
ATOM 1917 N N . GLU A 1 243 ? 6.372 -3.936 -26.370 1.00 81.38 243 GLU A N 1
ATOM 1918 C CA . GLU A 1 243 ? 6.306 -4.647 -27.646 1.00 81.38 243 GLU A CA 1
ATOM 1919 C C . GLU A 1 243 ? 7.317 -4.066 -28.644 1.00 81.38 243 GLU A C 1
ATOM 1921 O O . GLU A 1 243 ? 8.054 -4.814 -29.292 1.00 81.38 243 GLU A O 1
ATOM 1926 N N . ARG A 1 244 ? 7.412 -2.731 -28.724 1.00 86.38 244 ARG A N 1
ATOM 1927 C CA . ARG A 1 244 ? 8.410 -2.031 -29.543 1.00 86.38 244 ARG A CA 1
ATOM 1928 C C . ARG A 1 244 ? 9.832 -2.398 -29.123 1.00 86.38 244 ARG A C 1
ATOM 1930 O O . ARG A 1 244 ? 10.638 -2.724 -29.990 1.00 86.38 244 ARG A O 1
ATOM 1937 N N . ALA A 1 245 ? 10.126 -2.372 -27.822 1.00 81.62 245 ALA A N 1
ATOM 1938 C CA . ALA A 1 245 ? 11.432 -2.736 -27.283 1.00 81.62 245 ALA A CA 1
ATOM 1939 C C . ALA A 1 245 ? 11.788 -4.185 -27.638 1.00 81.62 245 ALA A C 1
ATOM 1941 O O . ALA A 1 245 ? 12.862 -4.437 -28.170 1.00 81.62 245 ALA A O 1
ATOM 1942 N N . THR A 1 246 ? 10.861 -5.124 -27.443 1.00 75.81 246 THR A N 1
ATOM 1943 C CA . THR A 1 246 ? 11.078 -6.544 -27.769 1.00 75.81 246 THR A CA 1
ATOM 1944 C C . THR A 1 246 ? 11.396 -6.734 -29.256 1.00 75.81 246 THR A C 1
ATOM 1946 O O . THR A 1 246 ? 12.390 -7.371 -29.597 1.00 75.81 246 THR A O 1
ATOM 1949 N N . LYS A 1 247 ? 10.616 -6.105 -30.146 1.00 81.31 247 LYS A N 1
ATOM 1950 C CA . LYS A 1 247 ? 10.831 -6.155 -31.604 1.00 81.31 247 LYS A CA 1
ATOM 1951 C C . LYS A 1 247 ? 12.143 -5.512 -32.051 1.00 81.31 247 LYS A C 1
ATOM 1953 O O . LYS A 1 247 ? 12.704 -5.932 -33.060 1.00 81.31 247 LYS A O 1
ATOM 1958 N N . LEU A 1 248 ? 12.606 -4.474 -31.354 1.00 78.38 248 LEU A N 1
ATOM 1959 C CA . LEU A 1 248 ? 13.877 -3.814 -31.653 1.00 78.38 248 LEU A CA 1
ATOM 1960 C C . LEU A 1 248 ? 15.044 -4.789 -31.457 1.00 78.38 248 LEU A C 1
ATOM 1962 O O . LEU A 1 248 ? 15.855 -4.958 -32.363 1.00 78.38 248 LEU A O 1
ATOM 1966 N N . PHE A 1 249 ? 15.065 -5.496 -30.328 1.00 69.38 249 PHE A N 1
ATOM 1967 C CA . PHE A 1 249 ? 16.124 -6.456 -30.026 1.00 69.38 249 PHE A CA 1
ATOM 1968 C C . PHE A 1 249 ? 16.057 -7.745 -30.857 1.00 69.38 249 PHE A C 1
ATOM 1970 O O . PHE A 1 249 ? 17.089 -8.347 -31.136 1.00 69.38 249 PHE A O 1
ATOM 1977 N N . GLU A 1 250 ? 14.865 -8.178 -31.279 1.00 70.62 250 GLU A N 1
ATOM 1978 C CA . GLU A 1 250 ? 14.718 -9.334 -32.179 1.00 70.62 250 GLU A CA 1
ATOM 1979 C C . GLU A 1 250 ? 15.291 -9.075 -33.583 1.00 70.62 250 GLU A C 1
ATOM 1981 O O . GLU A 1 250 ? 15.655 -10.021 -34.281 1.00 70.62 250 GLU A O 1
ATOM 1986 N N . ARG A 1 251 ? 15.354 -7.808 -34.017 1.00 67.88 251 ARG A N 1
ATOM 1987 C CA . ARG A 1 251 ? 15.819 -7.438 -35.363 1.00 67.88 251 ARG A CA 1
ATOM 1988 C C . ARG A 1 251 ? 17.321 -7.218 -35.455 1.00 67.88 251 ARG A C 1
ATOM 1990 O O . ARG A 1 251 ? 17.854 -7.424 -36.541 1.00 67.88 251 ARG A O 1
ATOM 1997 N N . ASP A 1 252 ? 17.973 -6.792 -34.378 1.00 62.19 252 ASP A N 1
ATOM 1998 C CA . ASP A 1 252 ? 19.399 -6.463 -34.420 1.00 62.19 252 ASP A CA 1
ATOM 1999 C C . ASP A 1 252 ? 20.085 -6.728 -33.063 1.00 62.19 252 ASP A C 1
ATOM 2001 O O . ASP A 1 252 ? 20.211 -5.829 -32.229 1.00 62.19 252 ASP A O 1
ATOM 2005 N N . PRO A 1 253 ? 20.484 -7.987 -32.791 1.00 58.94 253 PRO A N 1
ATOM 2006 C CA . PRO A 1 253 ? 21.055 -8.375 -31.501 1.00 58.94 253 PRO A CA 1
ATOM 2007 C C . PRO A 1 253 ? 22.484 -7.861 -31.268 1.00 58.94 253 PRO A C 1
ATOM 2009 O O . PRO A 1 253 ? 22.943 -7.891 -30.130 1.00 58.94 253 PRO A O 1
ATOM 2012 N N . GLU A 1 254 ? 23.195 -7.455 -32.329 1.00 54.22 254 GLU A N 1
ATOM 2013 C CA . GLU A 1 254 ? 24.640 -7.162 -32.302 1.00 54.22 254 GLU A CA 1
ATOM 2014 C C . GLU A 1 254 ? 24.994 -5.663 -32.340 1.00 54.22 254 GLU A C 1
ATOM 2016 O O . GLU A 1 254 ? 26.161 -5.312 -32.172 1.00 54.22 254 GLU A O 1
ATOM 2021 N N . THR A 1 255 ? 24.029 -4.760 -32.546 1.00 54.69 255 THR A N 1
ATOM 2022 C CA . THR A 1 255 ? 24.273 -3.302 -32.600 1.00 54.69 255 THR A CA 1
ATOM 2023 C C . THR A 1 255 ? 24.220 -2.592 -31.242 1.00 54.69 255 THR A C 1
ATOM 2025 O O . THR A 1 255 ? 24.330 -1.364 -31.205 1.00 54.69 255 THR A O 1
ATOM 2028 N N . TRP A 1 256 ? 24.102 -3.338 -30.137 1.00 51.53 256 TRP A N 1
ATOM 2029 C CA . TRP A 1 256 ? 23.897 -2.808 -28.783 1.00 51.53 256 TRP A CA 1
ATOM 2030 C C . TRP A 1 256 ? 24.844 -3.414 -27.749 1.00 51.53 256 TRP A C 1
ATOM 2032 O O . TRP A 1 256 ? 25.046 -4.648 -27.771 1.00 51.53 256 TRP A O 1
#

Radius of gyration: 22.45 Å; chains: 1; bounding box: 55×30×66 Å

Foldseek 3Di:
DDDDFPWLDWDWAWAADDDDDDDDDPDDDPQDPLVVLLVLCVVVVHDPLLSPDPSVLSCLVRVVPVVSLLVSLLVLLVVLLVVCPVLVVCLVVVVQPDAQDEDALVVVLVVLVVLVVLLVVLSVLVSVLSVLSSQQPPHHVDHGPSSSSSVSSNSLSVSLNSLSVSLSVLSSYDDPPLCVQLNVLSSVSSCLSNVLSVVLSVVSVVLVVVLVPDDPVVNNGDTDTRIRGRDCPSVVVNVVSSVVSNVVCVVPSDPD

Secondary structure (DSSP, 8-state):
------BPPP------------S--SS---PPPHHHHHHHHHHTT--HHHHTS-HHHHHHHHH--TTHHHHHHHHHHHHHHHTTHHHHHHHHHT--SSPPB---HHHHHHHHHHHHHHHHTHHHHHHHHHHHHHHHH-STTSPP-HHHHHHHHHHHHHHHHHHHHHHHHHHSB---GGGHHHHHHHHHHHHHHHHHHHHHHHHHHHHHHHHHTS-GGG-SS-------B---THHHHHHHHHHHHHHHHHH-SS--